Protein AF-D5C0A7-F1 (afdb_monomer_lite)

Radius of gyration: 19.97 Å; chains: 1; bounding box: 54×34×60 Å

Secondary structure (DSSP, 8-state):
---SS--SPP-TTS--SHHHHHHHHHHS-TTTTS-HHHHHHHHHHHHHHHHHHHHHHHHHHHHHHHHHHTT--HHHHHHH----HHHHHHHHHHHHHHHHHHHHHHHHHHHT--SS----HHHHHHHHHHHHHHHHHHHHHHTHHHHHHTT-S-TTS-SS-EE-TTSSEEEETTEEEEHHHHHHHHHHHHHHHHHHHH--HHHHHTT--

Structure (mmCIF, N/CA/C/O backbone):
data_AF-D5C0A7-F1
#
_entry.id   AF-D5C0A7-F1
#
loop_
_atom_site.group_PDB
_atom_site.id
_atom_site.type_symbol
_atom_site.label_atom_id
_atom_site.label_alt_id
_atom_site.label_comp_id
_atom_site.label_asym_id
_atom_site.label_entity_id
_atom_site.label_seq_id
_atom_site.pdbx_PDB_ins_code
_atom_site.Cartn_x
_atom_site.Cartn_y
_atom_site.Cartn_z
_atom_site.occupancy
_atom_site.B_iso_or_equiv
_atom_site.auth_seq_id
_atom_site.auth_comp_id
_atom_site.auth_asym_id
_atom_site.auth_atom_id
_atom_site.pdbx_PDB_model_num
ATOM 1 N N . MET A 1 1 ? -14.104 -0.173 15.220 1.00 82.69 1 MET A N 1
ATOM 2 C CA . MET A 1 1 ? -13.436 -0.905 16.325 1.00 82.69 1 MET A CA 1
ATOM 3 C C . MET A 1 1 ? -12.204 -0.126 16.792 1.00 82.69 1 MET A C 1
ATOM 5 O O . MET A 1 1 ? -11.518 0.425 15.941 1.00 82.69 1 MET A O 1
ATOM 9 N N . ILE A 1 2 ? -11.933 -0.048 18.104 1.00 90.81 2 ILE A N 1
ATOM 10 C CA . ILE A 1 2 ? -10.691 0.547 18.645 1.00 90.81 2 ILE A CA 1
ATOM 11 C C . ILE A 1 2 ? -9.607 -0.545 18.677 1.00 90.81 2 ILE A C 1
ATOM 13 O O . ILE A 1 2 ? -9.887 -1.612 19.227 1.00 90.81 2 ILE A O 1
ATOM 17 N N . PRO A 1 3 ? -8.397 -0.312 18.136 1.00 96.31 3 PRO A N 1
ATOM 18 C CA . PRO A 1 3 ? -7.334 -1.309 18.147 1.00 96.31 3 PRO A CA 1
ATOM 19 C C . PRO A 1 3 ? -6.882 -1.640 19.575 1.00 96.31 3 PRO A C 1
ATOM 21 O O . PRO A 1 3 ? -6.876 -0.793 20.474 1.00 96.31 3 PRO A O 1
ATOM 24 N N . THR A 1 4 ? -6.474 -2.886 19.783 1.00 97.38 4 THR A N 1
ATOM 25 C CA . THR A 1 4 ? -5.810 -3.368 21.003 1.00 97.38 4 THR A CA 1
ATOM 26 C C . THR A 1 4 ? -4.346 -3.711 20.766 1.00 97.38 4 THR A C 1
ATOM 28 O O . THR A 1 4 ? -3.578 -3.753 21.720 1.00 97.38 4 THR A O 1
ATOM 31 N N . GLU A 1 5 ? -3.958 -3.927 19.513 1.00 97.19 5 GLU A N 1
ATOM 32 C CA . GLU A 1 5 ? -2.584 -4.167 19.081 1.00 97.19 5 GLU A CA 1
ATOM 33 C C . GLU A 1 5 ? -2.375 -3.639 17.653 1.00 97.19 5 GLU A C 1
ATOM 35 O O . GLU A 1 5 ? -3.332 -3.311 16.951 1.00 97.19 5 GLU A O 1
ATOM 40 N N . CYS A 1 6 ? -1.118 -3.535 17.218 1.00 98.06 6 CYS A N 1
ATOM 41 C CA . CYS A 1 6 ? -0.775 -3.162 15.849 1.00 98.06 6 CYS A CA 1
ATOM 42 C C . CYS A 1 6 ? -0.187 -4.375 15.124 1.00 98.06 6 CYS A C 1
ATOM 44 O O . CYS A 1 6 ? 0.955 -4.752 15.380 1.00 98.06 6 CYS A O 1
ATOM 46 N N . LYS A 1 7 ? -0.964 -4.974 14.213 1.00 98.38 7 LYS A N 1
ATOM 47 C CA . LYS A 1 7 ? -0.517 -6.099 13.365 1.00 98.38 7 LYS A CA 1
ATOM 48 C C . LYS A 1 7 ? -0.000 -5.674 11.994 1.00 98.38 7 LYS A C 1
ATOM 50 O O . LYS A 1 7 ? 0.342 -6.525 11.176 1.00 98.38 7 LYS A O 1
ATOM 55 N N . MET A 1 8 ? 0.031 -4.372 11.724 1.00 98.50 8 MET A N 1
ATOM 56 C CA . MET A 1 8 ? 0.693 -3.854 10.534 1.00 98.50 8 MET A CA 1
ATOM 57 C C . MET A 1 8 ? 2.196 -4.056 10.687 1.00 98.50 8 MET A C 1
ATOM 59 O O . MET A 1 8 ? 2.808 -3.583 11.651 1.00 98.50 8 MET A O 1
ATOM 63 N N . GLU A 1 9 ? 2.783 -4.764 9.728 1.00 98.00 9 GLU A N 1
ATOM 64 C CA . GLU A 1 9 ? 4.228 -4.940 9.669 1.00 98.00 9 GLU A CA 1
ATOM 65 C C . GLU A 1 9 ? 4.919 -3.589 9.482 1.00 98.00 9 GLU A C 1
ATOM 67 O O . GLU A 1 9 ? 4.359 -2.711 8.838 1.00 98.00 9 GLU A O 1
ATOM 72 N N . ASP A 1 10 ? 6.111 -3.435 10.049 1.00 98.38 10 ASP A N 1
ATOM 73 C CA . ASP A 1 10 ? 6.933 -2.238 9.900 1.00 98.38 10 ASP A CA 1
ATOM 74 C C . ASP A 1 10 ? 7.722 -2.284 8.582 1.00 98.38 10 ASP A C 1
ATOM 76 O O . ASP A 1 10 ? 8.549 -3.176 8.376 1.00 98.38 10 ASP A O 1
ATOM 80 N N . LEU A 1 11 ? 7.452 -1.343 7.680 1.00 98.31 11 LEU A N 1
ATOM 81 C CA . LEU A 1 11 ? 8.140 -1.167 6.400 1.00 98.31 11 LEU A CA 1
ATOM 82 C C . LEU A 1 11 ? 9.094 0.031 6.404 1.00 98.31 11 LEU A C 1
ATOM 84 O O . LEU A 1 11 ? 9.654 0.348 5.357 1.00 98.31 11 LEU A O 1
ATOM 88 N N . SER A 1 12 ? 9.308 0.696 7.543 1.00 97.38 12 SER A N 1
ATOM 89 C CA . SER A 1 12 ? 10.127 1.918 7.619 1.00 97.38 12 SER A CA 1
ATOM 90 C C . SER A 1 12 ? 11.592 1.719 7.205 1.00 97.38 12 SER A C 1
ATOM 92 O O . SER A 1 12 ? 12.265 2.677 6.834 1.00 97.38 12 SER A O 1
ATOM 94 N N . ALA A 1 13 ? 12.081 0.476 7.211 1.00 97.50 13 ALA A N 1
ATOM 95 C CA . ALA A 1 13 ? 13.408 0.116 6.714 1.00 97.50 13 ALA A CA 1
ATOM 96 C C . ALA A 1 13 ? 13.524 0.129 5.173 1.00 97.50 13 ALA A C 1
ATOM 98 O O . ALA A 1 13 ? 14.629 0.017 4.642 1.00 97.50 13 ALA A O 1
ATOM 99 N N . LEU A 1 14 ? 12.409 0.225 4.439 1.00 97.12 14 LEU A N 1
ATOM 100 C CA . LEU A 1 14 ? 12.414 0.307 2.980 1.00 97.12 14 LEU A CA 1
ATOM 101 C C . LEU A 1 14 ? 12.665 1.751 2.542 1.00 97.12 14 LEU A C 1
ATOM 103 O O . LEU A 1 14 ? 11.777 2.598 2.577 1.00 97.12 14 LEU A O 1
ATOM 107 N N . GLU A 1 15 ? 13.886 2.027 2.098 1.00 95.12 15 GLU A N 1
ATOM 108 C CA . GLU A 1 15 ? 14.275 3.360 1.636 1.00 95.12 15 GLU A CA 1
ATOM 109 C C . GLU A 1 15 ? 13.526 3.767 0.358 1.00 95.12 15 GLU A C 1
ATOM 111 O O . GLU A 1 15 ? 13.386 2.971 -0.578 1.00 95.12 15 GLU A O 1
ATOM 116 N N . GLY A 1 16 ? 13.089 5.025 0.284 1.00 95.12 16 GLY A N 1
ATOM 117 C CA . GLY A 1 16 ? 12.475 5.587 -0.919 1.00 95.12 16 GLY A CA 1
ATOM 118 C C . GLY A 1 16 ? 13.449 5.650 -2.101 1.00 95.12 16 GLY A C 1
ATOM 119 O O . GLY A 1 16 ? 14.634 5.940 -1.945 1.00 95.12 16 GLY A O 1
ATOM 120 N N . GLN A 1 17 ? 12.947 5.391 -3.303 1.00 96.69 17 GLN A N 1
ATOM 121 C CA . GLN A 1 17 ? 13.739 5.243 -4.526 1.00 96.69 17 GLN A CA 1
ATOM 122 C C . GLN A 1 17 ? 13.750 6.499 -5.416 1.00 96.69 17 GLN A C 1
ATOM 124 O O . GLN A 1 17 ? 14.510 6.568 -6.387 1.00 96.69 17 GLN A O 1
ATOM 129 N N . VAL A 1 18 ? 12.957 7.530 -5.099 1.00 95.25 18 VAL A N 1
ATOM 130 C CA . VAL A 1 18 ? 12.919 8.796 -5.860 1.00 95.25 18 VAL A CA 1
ATOM 131 C C . VAL A 1 18 ? 14.284 9.492 -5.903 1.00 95.25 18 VAL A C 1
ATOM 133 O O . VAL A 1 18 ? 14.647 10.049 -6.943 1.00 95.25 18 VAL A O 1
ATOM 136 N N . MET A 1 19 ? 15.067 9.447 -4.821 1.00 94.38 19 MET A N 1
ATOM 137 C CA . MET A 1 19 ? 16.403 10.058 -4.801 1.00 94.38 19 MET A CA 1
ATOM 138 C C . MET A 1 19 ? 17.383 9.306 -5.705 1.00 94.38 19 MET A C 1
ATOM 140 O O . MET A 1 19 ? 18.077 9.939 -6.501 1.00 94.38 19 MET A O 1
ATOM 144 N N . THR A 1 20 ? 17.370 7.972 -5.665 1.00 94.19 20 THR A N 1
ATOM 145 C CA . THR A 1 20 ? 18.154 7.111 -6.565 1.00 94.19 20 THR A CA 1
ATOM 146 C C . THR A 1 20 ? 17.805 7.374 -8.027 1.00 94.19 20 THR A C 1
ATOM 148 O O . THR A 1 20 ? 18.689 7.608 -8.852 1.00 94.19 20 THR A O 1
ATOM 151 N N . LEU A 1 21 ? 16.508 7.429 -8.345 1.00 93.56 21 LEU A N 1
ATOM 152 C CA . LEU A 1 21 ? 16.029 7.764 -9.683 1.00 93.56 21 LEU A CA 1
ATOM 153 C C . LEU A 1 21 ? 16.511 9.155 -10.116 1.00 93.56 21 LEU A C 1
ATOM 155 O O . LEU A 1 21 ? 16.982 9.322 -11.237 1.00 93.56 21 LEU A O 1
ATOM 159 N N . THR A 1 22 ? 16.410 10.154 -9.239 1.00 92.69 22 THR A N 1
ATOM 160 C CA . THR A 1 22 ? 16.849 11.526 -9.537 1.00 92.69 22 THR A CA 1
ATOM 161 C C . THR A 1 22 ? 18.347 11.574 -9.820 1.00 92.69 22 THR A C 1
ATOM 163 O O . THR A 1 22 ? 18.761 12.182 -10.807 1.00 92.69 22 THR A O 1
ATOM 166 N N . ALA A 1 23 ? 19.157 10.884 -9.015 1.00 91.38 23 ALA A N 1
ATOM 167 C CA . ALA A 1 23 ? 20.593 10.781 -9.241 1.00 91.38 23 ALA A CA 1
ATOM 168 C C . ALA A 1 23 ? 20.911 10.128 -10.598 1.00 91.38 23 ALA A C 1
ATOM 170 O O . ALA A 1 23 ? 21.738 10.651 -11.342 1.00 91.38 23 ALA A O 1
ATOM 171 N N . ASN A 1 24 ? 20.212 9.050 -10.970 1.00 89.81 24 ASN A N 1
ATOM 172 C CA . ASN A 1 24 ? 20.384 8.396 -12.271 1.00 89.81 24 ASN A CA 1
ATOM 173 C C . ASN A 1 24 ? 19.976 9.314 -13.442 1.00 89.81 24 ASN A C 1
ATOM 175 O O . ASN A 1 24 ? 20.671 9.372 -14.453 1.00 89.81 24 ASN A O 1
ATOM 179 N N . LEU A 1 25 ? 18.901 10.094 -13.298 1.00 89.69 25 LEU A N 1
ATOM 180 C CA . LEU A 1 25 ? 18.455 11.036 -14.331 1.00 89.69 25 LEU A CA 1
ATOM 181 C C . LEU A 1 25 ? 19.411 12.220 -14.540 1.00 89.69 25 LEU A C 1
ATOM 183 O O . LEU A 1 25 ? 19.505 12.718 -15.660 1.00 89.69 25 LEU A O 1
ATOM 187 N N . VAL A 1 26 ? 20.073 12.692 -13.479 1.00 89.69 26 VAL A N 1
ATOM 188 C CA . VAL A 1 26 ? 20.963 13.868 -13.528 1.00 89.69 26 VAL A CA 1
ATOM 189 C C . VAL A 1 26 ? 22.403 13.480 -13.861 1.00 89.69 26 VAL A C 1
ATOM 191 O O . VAL A 1 26 ? 23.043 14.145 -14.672 1.00 89.69 26 VAL A O 1
ATOM 194 N N . PHE A 1 27 ? 22.914 12.420 -13.234 1.00 87.56 27 PHE A N 1
ATOM 195 C CA . PHE A 1 27 ? 24.327 12.034 -13.298 1.00 87.56 27 PHE A CA 1
ATOM 196 C C . PHE A 1 27 ? 24.573 10.730 -14.065 1.00 87.56 27 PHE A C 1
ATOM 198 O O . PHE A 1 27 ? 25.712 10.437 -14.419 1.00 87.56 27 PHE A O 1
ATOM 205 N N . GLY A 1 28 ? 23.529 9.937 -14.305 1.00 82.75 28 GLY A N 1
ATOM 206 C CA . GLY A 1 28 ? 23.613 8.652 -14.987 1.00 82.75 28 GLY A CA 1
ATOM 207 C C . GLY A 1 28 ? 23.194 8.704 -16.462 1.00 82.75 28 GLY A C 1
ATOM 208 O O . GLY A 1 28 ? 22.980 9.771 -17.047 1.00 82.75 28 GLY A O 1
ATOM 209 N N . PRO A 1 29 ? 23.055 7.529 -17.099 1.00 77.81 29 PRO A N 1
ATOM 210 C CA . PRO A 1 29 ? 22.524 7.417 -18.456 1.00 77.81 29 PRO A CA 1
ATOM 211 C C . PRO A 1 29 ? 21.027 7.765 -18.537 1.00 77.81 29 PRO A C 1
ATOM 213 O O . PRO A 1 29 ? 20.526 8.009 -19.636 1.00 77.81 29 PRO A O 1
ATOM 216 N N . GLY A 1 30 ? 20.321 7.844 -17.402 1.00 80.94 30 GLY A N 1
ATOM 217 C CA . GLY A 1 30 ? 18.959 8.355 -17.300 1.00 80.94 30 GLY A CA 1
ATOM 218 C C . GLY A 1 30 ? 17.941 7.499 -18.049 1.00 80.94 30 GLY A C 1
ATOM 219 O O . GLY A 1 30 ? 17.768 6.318 -17.761 1.00 80.94 30 GLY A O 1
ATOM 220 N N . ASP A 1 31 ? 17.243 8.119 -19.000 1.00 86.00 31 ASP A N 1
ATOM 221 C CA . ASP A 1 31 ? 16.235 7.473 -19.855 1.00 86.00 31 ASP A CA 1
ATOM 222 C C . ASP A 1 31 ? 16.722 7.317 -21.308 1.00 86.00 31 ASP A C 1
ATOM 224 O O . ASP A 1 31 ? 15.925 7.287 -22.250 1.00 86.00 31 ASP A O 1
ATOM 228 N N . LYS A 1 32 ? 18.043 7.260 -21.525 1.00 80.62 32 LYS A N 1
ATOM 229 C CA . LYS A 1 32 ? 18.591 6.947 -22.851 1.00 80.62 32 LYS A CA 1
ATOM 230 C C . LYS A 1 32 ? 18.072 5.573 -23.297 1.00 80.62 32 LYS A C 1
ATOM 232 O O . LYS A 1 32 ? 18.031 4.636 -22.507 1.00 80.62 32 LYS A O 1
ATOM 237 N N . ASN A 1 33 ? 17.701 5.466 -24.571 1.00 84.00 33 ASN A N 1
ATOM 238 C CA . ASN A 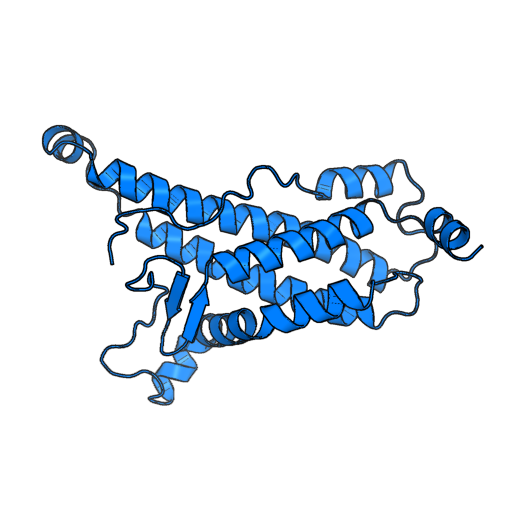1 33 ? 17.251 4.235 -25.236 1.00 84.00 33 ASN A CA 1
ATOM 239 C C . ASN A 1 33 ? 15.864 3.694 -24.838 1.00 84.00 33 ASN A C 1
ATOM 241 O O . ASN A 1 33 ? 15.521 2.588 -25.245 1.00 84.00 33 ASN A O 1
ATOM 245 N N . ILE A 1 34 ? 15.031 4.469 -24.134 1.00 88.88 34 ILE A N 1
ATOM 246 C CA . ILE A 1 34 ? 13.605 4.145 -23.953 1.00 88.88 34 ILE A CA 1
ATOM 247 C C . ILE A 1 34 ? 12.710 5.239 -24.522 1.00 88.88 34 ILE A C 1
ATOM 249 O O . ILE A 1 34 ? 13.100 6.406 -24.620 1.00 88.88 34 ILE A O 1
ATOM 253 N N . SER A 1 35 ? 11.477 4.887 -24.894 1.00 90.94 35 SER A N 1
ATOM 254 C CA . SER A 1 35 ? 10.530 5.893 -25.366 1.00 90.94 35 SER A CA 1
ATOM 255 C C . SER A 1 35 ? 10.174 6.880 -24.249 1.00 90.94 35 SER A C 1
ATOM 257 O O . SER A 1 35 ? 10.105 6.535 -23.066 1.00 90.94 35 SER A O 1
ATOM 259 N N . ARG A 1 36 ? 9.848 8.125 -24.625 1.00 91.75 36 ARG A N 1
ATOM 260 C CA . ARG A 1 36 ? 9.399 9.164 -23.679 1.00 91.75 36 ARG A CA 1
ATOM 261 C C . ARG A 1 36 ? 8.240 8.687 -22.797 1.00 91.75 36 ARG A C 1
ATOM 263 O O . ARG A 1 36 ? 8.171 9.040 -21.624 1.00 91.75 36 ARG A O 1
ATOM 270 N N . ARG A 1 37 ? 7.313 7.903 -23.357 1.00 92.50 37 ARG A N 1
ATOM 271 C CA . ARG A 1 37 ? 6.165 7.366 -22.615 1.00 92.50 37 ARG A CA 1
ATOM 272 C C . ARG A 1 37 ? 6.619 6.368 -21.549 1.00 92.50 37 ARG A C 1
ATOM 274 O O . ARG A 1 37 ? 6.192 6.491 -20.404 1.00 92.50 37 ARG A O 1
ATOM 281 N N . THR A 1 38 ? 7.496 5.429 -21.904 1.00 92.06 38 THR A N 1
ATOM 282 C CA . THR A 1 38 ? 8.073 4.461 -20.959 1.00 92.06 38 THR A CA 1
ATOM 283 C C . THR A 1 38 ? 8.846 5.165 -19.850 1.00 92.06 38 THR A C 1
ATOM 285 O O . THR A 1 38 ? 8.609 4.879 -18.679 1.00 92.06 38 THR A O 1
ATOM 288 N N . ALA A 1 39 ? 9.675 6.152 -20.198 1.00 92.25 39 ALA A N 1
ATOM 289 C CA . ALA A 1 39 ? 10.404 6.985 -19.243 1.00 92.25 39 ALA A CA 1
ATOM 290 C C . ALA A 1 39 ? 9.477 7.657 -18.216 1.00 92.25 39 ALA A C 1
ATOM 292 O O . ALA A 1 39 ? 9.679 7.547 -17.008 1.00 92.25 39 ALA A O 1
ATOM 293 N N . LEU A 1 40 ? 8.411 8.320 -18.677 1.00 93.88 40 LEU A N 1
ATOM 294 C CA . LEU A 1 40 ? 7.454 8.979 -17.785 1.00 93.88 40 LEU A CA 1
ATOM 295 C C . LEU A 1 40 ? 6.718 7.979 -16.882 1.00 93.88 40 LEU A C 1
ATOM 297 O O . LEU A 1 40 ? 6.578 8.231 -15.685 1.00 93.88 40 LEU A O 1
ATOM 301 N N . ASN A 1 41 ? 6.299 6.835 -17.428 1.00 94.69 41 ASN A N 1
ATOM 302 C CA . ASN A 1 41 ? 5.633 5.787 -16.654 1.00 94.69 41 ASN A CA 1
ATOM 303 C C . ASN A 1 41 ? 6.564 5.164 -15.604 1.00 94.69 41 ASN A C 1
ATOM 305 O O . ASN A 1 41 ? 6.120 4.936 -14.482 1.00 94.69 41 ASN A O 1
ATOM 309 N N . ARG A 1 42 ? 7.846 4.947 -15.928 1.00 93.50 42 ARG A N 1
ATOM 310 C CA . ARG A 1 42 ? 8.886 4.484 -14.990 1.00 93.50 42 ARG A CA 1
ATOM 311 C C . ARG A 1 42 ? 9.030 5.454 -13.820 1.00 93.50 42 ARG A C 1
ATOM 313 O O . ARG A 1 42 ? 8.918 5.051 -12.666 1.00 93.50 42 ARG A O 1
ATOM 320 N N . ARG A 1 43 ? 9.225 6.746 -14.107 1.00 95.38 43 ARG A N 1
ATOM 321 C CA . ARG A 1 43 ? 9.371 7.781 -13.068 1.00 95.38 43 ARG A CA 1
ATOM 322 C C . ARG A 1 43 ? 8.135 7.859 -12.171 1.00 95.38 43 ARG A C 1
ATOM 324 O O . ARG A 1 43 ? 8.253 7.953 -10.951 1.00 95.38 43 ARG A O 1
ATOM 331 N N . LEU A 1 44 ? 6.945 7.794 -12.774 1.00 97.31 44 LEU A N 1
ATOM 332 C CA . LEU A 1 44 ? 5.685 7.805 -12.037 1.00 97.31 44 LEU A CA 1
ATOM 333 C C . LEU A 1 44 ? 5.511 6.547 -11.177 1.00 97.31 44 LEU A C 1
ATOM 335 O O . LEU A 1 44 ? 5.051 6.665 -10.045 1.00 97.31 44 LEU A O 1
ATOM 339 N N . PHE A 1 45 ? 5.891 5.373 -11.686 1.00 97.06 45 PHE A N 1
ATOM 340 C CA . PHE A 1 45 ? 5.861 4.120 -10.934 1.00 97.06 45 PHE A CA 1
ATOM 341 C C . PHE A 1 45 ? 6.721 4.220 -9.671 1.00 97.06 45 PHE A C 1
ATOM 343 O O . PHE A 1 45 ? 6.201 4.010 -8.580 1.00 97.06 45 PHE A O 1
ATOM 350 N N . VAL A 1 46 ? 7.990 4.626 -9.806 1.00 97.12 46 VAL A N 1
ATOM 351 C CA . VAL A 1 46 ? 8.919 4.783 -8.670 1.00 97.12 46 VAL A CA 1
ATOM 352 C C . VAL A 1 46 ? 8.345 5.738 -7.622 1.00 97.12 46 VAL A C 1
ATOM 354 O O . VAL A 1 46 ? 8.234 5.379 -6.454 1.00 9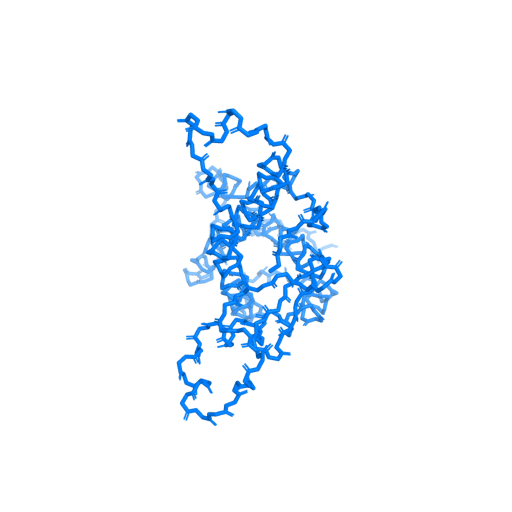7.12 46 VAL A O 1
ATOM 357 N N . ARG A 1 47 ? 7.885 6.922 -8.047 1.00 98.25 47 ARG A N 1
ATOM 358 C CA . ARG A 1 47 ? 7.269 7.902 -7.141 1.00 98.25 47 ARG A CA 1
ATOM 359 C C . ARG A 1 47 ? 6.043 7.347 -6.412 1.00 98.25 47 ARG A C 1
ATOM 361 O O . ARG A 1 47 ? 5.836 7.662 -5.245 1.00 98.25 47 ARG A O 1
ATOM 368 N N . LEU A 1 48 ? 5.180 6.602 -7.104 1.00 98.56 48 LEU A N 1
ATOM 369 C CA . LEU A 1 48 ? 3.967 6.070 -6.486 1.00 98.56 48 LEU A CA 1
ATOM 370 C C . LEU A 1 48 ? 4.268 4.940 -5.508 1.00 98.56 48 LEU A C 1
ATOM 372 O O . LEU A 1 48 ? 3.562 4.850 -4.512 1.00 98.56 48 LEU A O 1
ATOM 376 N N . VAL A 1 49 ? 5.297 4.125 -5.749 1.00 98.44 49 VAL A N 1
ATOM 377 C CA . VAL A 1 49 ? 5.744 3.115 -4.779 1.00 98.44 49 VAL A CA 1
ATOM 378 C C . VAL A 1 49 ? 6.201 3.777 -3.482 1.00 98.44 49 VAL A C 1
ATOM 380 O O . VAL A 1 49 ? 5.696 3.408 -2.425 1.00 98.44 49 VAL A O 1
ATOM 383 N N . ASP A 1 50 ? 7.043 4.809 -3.564 1.00 98.50 50 ASP A N 1
ATOM 384 C CA . ASP A 1 50 ? 7.462 5.581 -2.386 1.00 98.50 50 ASP A CA 1
ATOM 385 C C . ASP A 1 50 ? 6.257 6.188 -1.654 1.00 98.50 50 ASP A C 1
ATOM 387 O O . ASP A 1 50 ? 6.144 6.069 -0.436 1.00 98.50 50 ASP A O 1
ATOM 391 N N . LYS A 1 51 ? 5.303 6.773 -2.398 1.00 98.62 51 LYS A N 1
ATOM 392 C CA . LYS A 1 51 ? 4.053 7.274 -1.808 1.00 98.62 51 LYS A CA 1
ATOM 393 C C . LYS A 1 51 ? 3.277 6.156 -1.103 1.00 98.62 51 LYS A C 1
ATOM 395 O O . LYS A 1 51 ? 2.798 6.355 0.002 1.00 98.62 51 LYS A O 1
ATOM 400 N N . GLY A 1 52 ? 3.113 4.998 -1.739 1.00 98.62 52 GLY A N 1
ATOM 401 C CA . GLY A 1 52 ? 2.352 3.882 -1.175 1.00 98.62 52 GLY A CA 1
ATOM 402 C C . GLY A 1 52 ? 2.935 3.383 0.149 1.00 98.62 52 GLY A C 1
ATOM 403 O O . GLY A 1 52 ? 2.170 3.084 1.065 1.00 98.62 52 GLY A O 1
ATOM 404 N N . LEU A 1 53 ? 4.268 3.349 0.255 1.00 98.62 53 LEU A N 1
ATOM 405 C CA . LEU A 1 53 ? 4.984 3.030 1.493 1.00 98.62 53 LEU A CA 1
ATOM 406 C C . LEU A 1 53 ? 4.756 4.088 2.579 1.00 98.62 53 LEU A C 1
ATOM 408 O O . LEU A 1 53 ? 4.443 3.727 3.710 1.00 98.62 53 LEU A O 1
ATOM 412 N N . ASP A 1 54 ? 4.852 5.374 2.236 1.00 98.69 54 ASP A N 1
ATOM 413 C CA . ASP A 1 54 ? 4.623 6.470 3.186 1.00 98.69 54 ASP A CA 1
ATOM 414 C C . ASP A 1 54 ? 3.185 6.476 3.731 1.00 98.69 54 ASP A C 1
ATOM 416 O O . ASP A 1 54 ? 2.972 6.584 4.939 1.00 98.69 54 ASP A O 1
ATOM 420 N N . GLU A 1 55 ? 2.184 6.276 2.869 1.00 98.81 55 GLU A N 1
ATOM 421 C CA . GLU A 1 55 ? 0.776 6.183 3.284 1.00 98.81 55 GLU A CA 1
ATOM 422 C C . GLU A 1 55 ? 0.537 4.966 4.193 1.00 98.81 55 GLU A C 1
ATOM 424 O O . GLU A 1 55 ? -0.138 5.075 5.219 1.00 98.81 55 GLU A O 1
ATOM 429 N N . TYR A 1 56 ? 1.142 3.816 3.868 1.00 98.81 56 TYR A N 1
ATOM 430 C CA . TYR A 1 56 ? 1.065 2.609 4.694 1.00 98.81 56 TYR A CA 1
ATOM 431 C C . TYR A 1 56 ? 1.682 2.834 6.086 1.00 98.81 56 TYR A C 1
ATOM 433 O O . TYR A 1 56 ? 1.043 2.550 7.103 1.00 98.81 56 TYR A O 1
ATOM 441 N N . GLU A 1 57 ? 2.896 3.387 6.157 1.00 98.75 57 GLU A N 1
ATOM 442 C CA . GLU A 1 57 ? 3.570 3.663 7.432 1.00 98.75 57 GLU A CA 1
ATOM 443 C C . GLU A 1 57 ? 2.868 4.761 8.232 1.00 98.75 57 GLU A C 1
ATOM 445 O O . GLU A 1 57 ? 2.812 4.718 9.462 1.00 98.75 57 GLU A O 1
ATOM 450 N N . THR A 1 58 ? 2.271 5.741 7.561 1.00 98.75 58 THR A N 1
ATOM 451 C CA . THR A 1 58 ? 1.472 6.775 8.225 1.00 98.75 58 THR A CA 1
ATOM 452 C C . THR A 1 58 ? 0.200 6.195 8.833 1.00 98.75 58 THR A C 1
ATOM 454 O O . THR A 1 58 ? -0.093 6.464 10.001 1.00 98.75 58 THR A O 1
ATOM 457 N N . ALA A 1 59 ? -0.503 5.318 8.112 1.00 98.69 59 ALA A N 1
ATOM 458 C CA . ALA A 1 59 ? -1.626 4.574 8.669 1.00 98.69 59 ALA A CA 1
ATOM 459 C C . ALA A 1 59 ? -1.187 3.738 9.888 1.00 98.69 59 ALA A C 1
ATOM 461 O O . ALA A 1 59 ? -1.802 3.820 10.956 1.00 98.69 59 ALA A O 1
ATOM 462 N N . ARG A 1 60 ? -0.060 3.018 9.789 1.00 98.69 60 ARG A N 1
ATOM 463 C CA . ARG A 1 60 ? 0.515 2.260 10.912 1.00 98.69 60 ARG A CA 1
ATOM 464 C C . ARG A 1 60 ? 0.792 3.142 12.132 1.00 98.69 60 ARG A C 1
ATOM 466 O O . ARG A 1 60 ? 0.415 2.782 13.251 1.00 98.69 60 ARG A O 1
ATOM 473 N N . ARG A 1 61 ? 1.400 4.316 11.935 1.00 98.75 61 ARG A N 1
ATOM 474 C CA . ARG A 1 61 ? 1.647 5.297 13.008 1.00 98.75 61 ARG A CA 1
ATOM 475 C C . ARG A 1 61 ? 0.356 5.755 13.679 1.00 98.75 61 ARG A C 1
ATOM 477 O O . ARG A 1 61 ? 0.359 5.955 14.890 1.00 98.75 61 ARG A O 1
ATOM 484 N N . HIS A 1 62 ? -0.750 5.875 12.948 1.00 98.62 62 HIS A N 1
ATOM 485 C CA . HIS A 1 62 ? -2.044 6.218 13.538 1.00 98.62 62 HIS A CA 1
ATOM 486 C C . HIS A 1 62 ? -2.653 5.096 14.381 1.00 98.62 62 HIS A C 1
ATOM 488 O O . HIS A 1 62 ? -3.228 5.398 15.428 1.00 98.62 62 HIS A O 1
ATOM 494 N N . ILE A 1 63 ? -2.463 3.821 14.018 1.00 98.31 63 ILE A N 1
ATOM 495 C CA . ILE A 1 63 ? -2.817 2.705 14.914 1.00 98.31 63 ILE A CA 1
ATOM 496 C C . ILE A 1 63 ? -2.000 2.794 16.206 1.00 98.31 63 ILE A C 1
ATOM 498 O O . ILE A 1 63 ? -2.563 2.743 17.298 1.00 98.31 63 ILE A O 1
ATOM 502 N N . LEU A 1 64 ? -0.681 2.975 16.100 1.00 98.44 64 LEU A N 1
ATOM 503 C CA . LEU A 1 64 ? 0.201 3.090 17.267 1.00 98.44 64 LEU A CA 1
ATOM 504 C C . LEU A 1 64 ? -0.167 4.291 18.151 1.00 98.44 64 LEU A C 1
ATOM 506 O O . LEU A 1 64 ? -0.239 4.158 19.372 1.00 98.44 64 LEU A O 1
ATOM 510 N N . ALA A 1 65 ? -0.476 5.440 17.547 1.00 98.00 65 ALA A N 1
ATOM 511 C CA . ALA A 1 65 ? -0.940 6.624 18.263 1.00 98.00 65 ALA A CA 1
ATOM 512 C C . ALA A 1 65 ? -2.286 6.384 18.963 1.00 98.00 65 ALA A C 1
ATOM 514 O O . ALA A 1 65 ? -2.466 6.811 20.099 1.00 98.00 65 ALA A O 1
ATOM 515 N N . GLN A 1 66 ? -3.211 5.645 18.339 1.00 97.75 66 GLN A N 1
ATOM 516 C CA . GLN A 1 66 ? -4.479 5.268 18.969 1.00 97.75 66 GLN A CA 1
ATOM 517 C C . GLN A 1 66 ? -4.280 4.345 20.180 1.00 97.75 66 GLN A C 1
ATOM 519 O O . GLN A 1 66 ? -5.013 4.459 21.166 1.00 97.75 66 GLN A O 1
ATOM 524 N N . LEU A 1 67 ? -3.305 3.434 20.113 1.00 97.44 67 LEU A N 1
ATOM 525 C CA . LEU A 1 67 ? -2.943 2.559 21.230 1.00 97.44 67 LEU A CA 1
ATOM 526 C C . LEU A 1 67 ? -2.331 3.351 22.389 1.00 97.44 67 LEU A C 1
ATOM 528 O O . LEU A 1 67 ? -2.687 3.099 23.538 1.00 97.44 67 LEU A O 1
ATOM 532 N N . ALA A 1 68 ? -1.468 4.325 22.093 1.00 96.62 68 ALA A N 1
ATOM 533 C CA . ALA A 1 68 ? -0.915 5.234 23.095 1.00 96.62 68 ALA A CA 1
ATOM 534 C C . ALA A 1 68 ? -2.006 6.121 23.721 1.00 96.62 68 ALA A C 1
ATOM 536 O O . ALA A 1 68 ? -2.072 6.250 24.940 1.00 96.62 68 ALA A O 1
ATOM 537 N N . GLU A 1 69 ? -2.926 6.654 22.910 1.00 95.81 69 GLU A N 1
ATOM 538 C CA . GLU A 1 69 ? -4.068 7.452 23.377 1.00 95.81 69 GLU A CA 1
ATOM 539 C C . GLU A 1 69 ? -4.928 6.682 24.387 1.00 95.81 69 GLU A C 1
ATOM 541 O O . GLU A 1 69 ? -5.373 7.243 25.385 1.00 95.81 69 GLU A O 1
ATOM 546 N N . LYS A 1 70 ? -5.129 5.376 24.171 1.00 93.56 70 LYS A N 1
ATOM 547 C CA . LYS A 1 70 ? -5.893 4.509 25.082 1.00 93.56 70 LYS A CA 1
ATOM 548 C C . LYS A 1 70 ? -5.254 4.388 26.474 1.00 93.56 70 LYS A C 1
ATOM 550 O O . LYS A 1 70 ? -5.954 4.050 27.424 1.00 93.56 70 LYS A O 1
ATOM 555 N N . GLN A 1 71 ? -3.949 4.629 26.587 1.00 94.50 71 GLN A N 1
ATOM 556 C CA . GLN A 1 71 ? -3.201 4.542 27.843 1.00 94.50 71 GLN A CA 1
ATOM 557 C C . GLN A 1 71 ? -3.134 5.876 28.599 1.00 94.50 71 GLN A C 1
ATOM 559 O O . GLN A 1 71 ? -2.676 5.886 29.740 1.00 94.50 71 GLN A O 1
ATOM 564 N N . ARG A 1 72 ? -3.591 6.986 27.999 1.00 94.69 72 ARG A N 1
ATOM 565 C CA . ARG A 1 72 ? -3.601 8.299 28.656 1.00 94.69 72 ARG A CA 1
ATOM 566 C C . ARG A 1 72 ? -4.525 8.312 29.869 1.00 94.69 72 ARG A C 1
ATOM 568 O O . ARG A 1 72 ? -5.573 7.660 29.899 1.00 94.69 72 ARG A O 1
ATOM 575 N N . THR A 1 73 ? -4.138 9.090 30.866 1.00 95.25 73 THR A N 1
ATOM 576 C CA . THR A 1 73 ? -4.915 9.270 32.091 1.00 95.25 73 THR A CA 1
ATOM 577 C C . THR A 1 73 ? -6.132 10.175 31.854 1.00 95.25 73 THR A C 1
ATOM 579 O O . THR A 1 73 ? -6.135 10.993 30.927 1.00 95.25 73 THR A O 1
ATOM 582 N N . PRO A 1 74 ? -7.183 10.073 32.690 1.00 93.81 74 PRO A N 1
ATOM 583 C CA . PRO A 1 74 ? -8.324 10.985 32.622 1.00 93.81 74 PRO A CA 1
ATOM 584 C C . PRO A 1 74 ? -7.935 12.465 32.741 1.00 93.81 74 PRO A C 1
ATOM 586 O O . PRO A 1 74 ? -8.515 13.284 32.033 1.00 93.81 74 PRO A O 1
ATOM 589 N N . ASP A 1 75 ? -6.943 12.793 33.573 1.00 95.19 75 ASP A N 1
ATOM 590 C CA . ASP A 1 75 ? -6.485 14.171 33.790 1.00 95.19 75 ASP A CA 1
ATOM 591 C C . ASP A 1 75 ? -5.824 14.745 32.527 1.00 95.19 75 ASP A C 1
ATOM 593 O O . ASP A 1 75 ? -6.187 15.829 32.071 1.00 95.19 75 ASP A O 1
ATOM 597 N N . GLU A 1 76 ? -4.943 13.976 31.877 1.00 93.38 76 GLU A N 1
ATOM 598 C CA . GLU A 1 76 ? -4.340 14.367 30.594 1.00 93.38 76 GLU A CA 1
ATOM 599 C C . GLU A 1 76 ? -5.398 14.552 29.500 1.00 93.38 76 GLU A C 1
ATOM 601 O O . GLU A 1 76 ? -5.283 15.447 28.658 1.00 93.38 76 GLU A O 1
ATOM 606 N N . MET A 1 77 ? -6.421 13.688 29.474 1.00 93.50 77 MET A N 1
ATOM 607 C CA . MET A 1 77 ? -7.530 13.797 28.521 1.00 93.50 77 MET A CA 1
ATOM 608 C C . MET A 1 77 ? -8.421 15.011 28.802 1.00 93.50 77 MET A C 1
ATOM 610 O O . MET A 1 77 ? -8.962 15.580 27.855 1.00 93.50 77 MET A O 1
ATOM 614 N N . ALA A 1 78 ? -8.588 15.401 30.067 1.00 93.19 78 ALA A N 1
ATOM 615 C CA . ALA A 1 78 ? -9.365 16.576 30.450 1.00 93.19 78 ALA A CA 1
ATOM 616 C C . ALA A 1 78 ? -8.677 17.880 30.019 1.00 93.19 78 ALA A C 1
ATOM 618 O O . ALA A 1 78 ? -9.358 18.811 29.596 1.00 93.19 78 ALA A O 1
ATOM 619 N N . GLU A 1 79 ? -7.343 17.933 30.076 1.00 94.88 79 GLU A N 1
ATOM 620 C CA . GLU A 1 79 ? -6.567 19.119 29.695 1.00 94.88 79 GLU A CA 1
ATOM 621 C C . GLU A 1 79 ? -6.432 19.286 28.173 1.00 94.88 79 GLU A C 1
ATOM 623 O O . GLU A 1 79 ? -6.660 20.371 27.641 1.00 94.88 79 GLU A O 1
ATOM 628 N N . GLN A 1 80 ? -6.069 18.220 27.453 1.00 92.75 80 GLN A N 1
ATOM 629 C CA . GLN A 1 80 ? -5.699 18.310 26.027 1.00 92.75 80 GLN A CA 1
ATOM 630 C C . GLN A 1 80 ? -6.792 17.800 25.078 1.00 92.75 80 GLN A C 1
ATOM 632 O O . GLN A 1 80 ? -6.658 17.886 23.856 1.00 92.75 80 GLN A O 1
ATOM 637 N N . GLY A 1 81 ? -7.869 17.239 25.627 1.00 93.00 81 GLY A N 1
ATOM 638 C CA . GLY A 1 81 ? -8.905 16.563 24.862 1.00 93.00 81 GLY A CA 1
ATOM 639 C C . GLY A 1 81 ? -8.501 15.164 24.391 1.00 93.00 81 GLY A C 1
ATOM 640 O O . GLY A 1 81 ? -7.352 14.716 24.508 1.00 93.00 81 GLY A O 1
ATOM 641 N N . ARG A 1 82 ? -9.500 14.463 23.847 1.00 91.38 82 ARG A N 1
ATOM 642 C CA . ARG A 1 82 ? -9.343 13.143 23.229 1.00 91.38 82 ARG A CA 1
ATOM 643 C C . ARG A 1 82 ? -9.105 13.282 21.737 1.00 91.38 82 ARG A C 1
ATOM 645 O O . ARG A 1 82 ? -9.840 13.998 21.057 1.00 91.38 82 ARG A O 1
ATOM 652 N N . VAL A 1 83 ? -8.136 12.534 21.225 1.00 93.69 83 VAL A N 1
ATOM 653 C CA . VAL A 1 83 ? -7.834 12.488 19.791 1.00 93.69 83 VAL A CA 1
ATOM 654 C C . VAL A 1 83 ? -8.220 11.124 19.228 1.00 93.69 83 VAL A C 1
ATOM 656 O O . VAL A 1 83 ? -7.788 10.086 19.719 1.00 93.69 83 VAL A O 1
ATOM 659 N N . ILE A 1 84 ? -9.030 11.113 18.169 1.00 94.62 84 ILE A N 1
ATOM 660 C CA . ILE A 1 84 ? -9.445 9.881 17.487 1.00 94.62 84 ILE A CA 1
ATOM 661 C C . ILE A 1 84 ? -8.549 9.682 16.264 1.00 94.62 84 ILE A C 1
ATOM 663 O O . ILE A 1 84 ? -8.828 10.179 15.173 1.00 94.62 84 ILE A O 1
ATOM 667 N N . TYR A 1 85 ? -7.453 8.948 16.443 1.00 97.06 85 TYR A N 1
ATOM 668 C CA . TYR A 1 85 ? -6.495 8.677 15.368 1.00 97.06 85 TYR A CA 1
ATOM 669 C C . TYR A 1 85 ? -7.044 7.715 14.309 1.00 97.06 85 TYR A C 1
ATOM 671 O O . TYR A 1 85 ? -6.537 7.695 13.190 1.00 97.06 85 TYR A O 1
ATOM 679 N N . MET A 1 86 ? -8.108 6.967 14.621 1.00 97.12 86 MET A N 1
ATOM 680 C CA . MET A 1 86 ? -8.718 6.025 13.678 1.00 97.12 86 MET A CA 1
ATOM 681 C C . MET A 1 86 ? -9.288 6.681 12.417 1.00 97.12 86 MET A C 1
ATOM 683 O O . MET A 1 86 ? -9.268 6.046 11.372 1.00 97.12 86 MET A O 1
ATOM 687 N N . LEU A 1 87 ? -9.741 7.937 12.478 1.00 96.00 87 LEU A N 1
ATOM 688 C CA . LEU A 1 87 ? -10.203 8.645 11.277 1.00 96.00 87 LEU A CA 1
ATOM 689 C C . LEU A 1 87 ? -9.036 8.907 10.317 1.00 96.00 87 LEU A C 1
ATOM 691 O O . LEU A 1 87 ? -9.115 8.591 9.139 1.00 96.00 87 LEU A O 1
ATOM 695 N N . LYS A 1 88 ? -7.896 9.358 10.853 1.00 97.81 88 LYS A N 1
ATOM 696 C CA . LYS A 1 88 ? -6.676 9.554 10.059 1.00 97.81 88 LYS A CA 1
ATOM 697 C C . LYS A 1 88 ? -6.120 8.233 9.528 1.00 97.81 88 LYS A C 1
ATOM 699 O O . LYS A 1 88 ? -5.599 8.183 8.421 1.00 97.81 88 LYS A O 1
ATOM 704 N N . PHE A 1 89 ? -6.224 7.154 10.308 1.00 98.38 89 PHE A N 1
ATOM 705 C CA . PHE A 1 89 ? -5.881 5.815 9.828 1.00 98.38 89 PHE A CA 1
ATOM 706 C C . PHE A 1 89 ? -6.688 5.443 8.578 1.00 98.38 89 PHE A C 1
ATOM 708 O O . PHE A 1 89 ? -6.087 4.974 7.615 1.00 98.38 89 PHE A O 1
ATOM 715 N N . VAL A 1 90 ? -8.009 5.666 8.589 1.00 98.06 90 VAL A N 1
ATOM 716 C CA . VAL A 1 90 ? -8.885 5.391 7.439 1.00 98.06 90 VAL A CA 1
ATOM 717 C C . VAL A 1 90 ? -8.417 6.173 6.217 1.00 98.06 90 VAL A C 1
ATOM 719 O O . VAL A 1 90 ? -8.099 5.550 5.207 1.00 98.06 90 VAL A O 1
ATOM 722 N N . ASP A 1 91 ? -8.239 7.490 6.346 1.00 98.25 91 ASP A N 1
ATOM 723 C CA . ASP A 1 91 ? -7.800 8.353 5.241 1.00 98.25 91 ASP A CA 1
ATOM 724 C C . ASP A 1 91 ? -6.484 7.863 4.606 1.00 98.25 91 ASP A C 1
ATOM 726 O O . ASP A 1 91 ? -6.349 7.756 3.383 1.00 98.25 91 ASP A O 1
ATOM 730 N N . HIS A 1 92 ? -5.486 7.542 5.432 1.00 98.62 92 HIS A N 1
ATOM 731 C CA . HIS A 1 92 ? -4.184 7.078 4.949 1.00 98.62 92 HIS A CA 1
ATOM 732 C C . HIS A 1 92 ? -4.243 5.658 4.369 1.00 98.62 92 HIS A C 1
ATOM 734 O O . HIS A 1 92 ? -3.571 5.365 3.378 1.00 98.62 92 HIS A O 1
ATOM 740 N N . MET A 1 93 ? -5.073 4.774 4.927 1.00 98.62 93 MET A N 1
ATOM 741 C CA . MET A 1 93 ? -5.245 3.420 4.401 1.00 98.62 93 MET A CA 1
ATOM 742 C C . MET A 1 93 ? -5.945 3.428 3.036 1.00 98.62 93 MET A C 1
ATOM 744 O O . MET A 1 93 ? -5.488 2.750 2.113 1.00 98.62 93 MET A O 1
ATOM 748 N N . GLU A 1 94 ? -6.987 4.244 2.860 1.00 98.50 94 GLU A N 1
ATOM 749 C CA . GLU A 1 94 ? -7.649 4.445 1.564 1.00 98.50 94 GLU A CA 1
ATOM 750 C C . GLU A 1 94 ? -6.671 5.006 0.526 1.00 98.50 94 GLU A C 1
ATOM 752 O O . GLU A 1 94 ? -6.558 4.482 -0.588 1.00 98.50 94 GLU A O 1
ATOM 757 N N . ASN A 1 95 ? -5.884 6.019 0.904 1.00 98.75 95 ASN A N 1
ATOM 758 C CA . ASN A 1 95 ? -4.841 6.573 0.042 1.00 98.75 95 ASN A CA 1
ATOM 759 C C . ASN A 1 95 ? -3.777 5.535 -0.335 1.00 98.75 95 ASN A C 1
ATOM 761 O O . ASN A 1 95 ? -3.331 5.514 -1.491 1.00 98.75 95 ASN A O 1
ATOM 765 N N . CYS A 1 96 ? -3.384 4.665 0.598 1.00 98.75 96 CYS A N 1
ATOM 766 C CA . CYS A 1 96 ? -2.464 3.563 0.341 1.00 98.75 96 CYS A CA 1
ATOM 767 C C . CYS A 1 96 ? -3.050 2.593 -0.696 1.00 98.75 96 CYS A C 1
ATOM 769 O O . CYS A 1 96 ? -2.441 2.385 -1.747 1.00 98.75 96 CYS A O 1
ATOM 771 N N . ILE A 1 97 ? -4.261 2.076 -0.467 1.00 98.56 97 ILE A N 1
ATOM 772 C CA . ILE 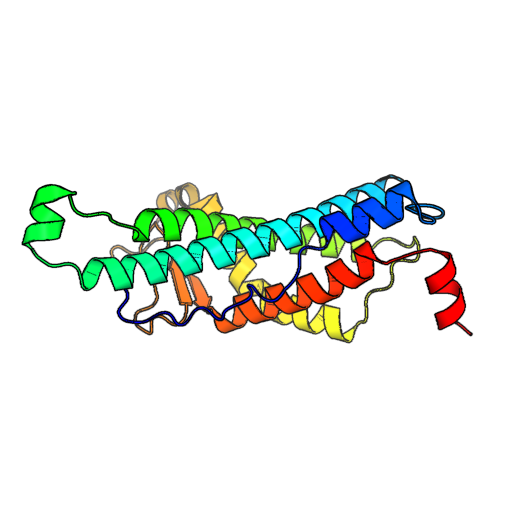A 1 97 ? -4.962 1.131 -1.356 1.00 98.56 97 ILE A CA 1
ATOM 773 C C . ILE A 1 97 ? -5.137 1.720 -2.765 1.00 98.56 97 ILE A C 1
ATOM 775 O O . ILE A 1 97 ? -4.757 1.100 -3.766 1.00 98.56 97 ILE A O 1
ATOM 779 N N . CYS A 1 98 ? -5.617 2.962 -2.857 1.00 98.38 98 CYS A N 1
ATOM 780 C CA . CYS A 1 98 ? -5.752 3.690 -4.118 1.00 98.38 98 CYS A CA 1
ATOM 781 C C . CYS A 1 98 ? -4.406 3.859 -4.835 1.00 98.38 98 CYS A C 1
ATOM 783 O O . CYS A 1 98 ? -4.303 3.685 -6.055 1.00 98.38 98 CYS A O 1
ATOM 785 N N . THR A 1 99 ? -3.348 4.177 -4.089 1.00 98.69 99 THR A N 1
ATOM 786 C CA . THR A 1 99 ? -1.997 4.314 -4.640 1.00 98.69 99 THR A CA 1
ATOM 787 C C . THR A 1 99 ? -1.477 2.975 -5.160 1.00 98.69 99 THR A C 1
ATOM 789 O O . THR A 1 99 ? -1.029 2.915 -6.307 1.00 98.69 99 THR A O 1
ATOM 792 N N . VAL A 1 100 ? -1.623 1.885 -4.402 1.00 98.56 100 VAL A N 1
ATOM 793 C CA . VAL A 1 100 ? -1.227 0.532 -4.825 1.00 98.56 100 VAL A CA 1
ATOM 794 C C . VAL A 1 100 ? -1.960 0.110 -6.090 1.00 98.56 100 VAL A C 1
ATOM 796 O O . VAL A 1 100 ? -1.327 -0.346 -7.046 1.00 98.56 100 VAL A O 1
ATOM 799 N N . ARG A 1 101 ? -3.267 0.361 -6.190 1.00 97.69 101 ARG A N 1
ATOM 800 C CA . ARG A 1 101 ? -4.011 0.080 -7.423 1.00 97.69 101 ARG A CA 1
ATOM 801 C C . ARG A 1 101 ? -3.439 0.813 -8.637 1.00 97.69 101 ARG A C 1
ATOM 803 O O . ARG A 1 101 ? -3.345 0.230 -9.724 1.00 97.69 101 ARG A O 1
ATOM 810 N N . ARG A 1 102 ? -3.060 2.084 -8.479 1.00 98.06 102 ARG A N 1
ATOM 811 C CA . ARG A 1 102 ? -2.437 2.878 -9.552 1.00 98.06 102 ARG A CA 1
ATOM 812 C C . ARG A 1 102 ? -1.071 2.320 -9.943 1.00 98.06 102 ARG A C 1
ATOM 814 O O . ARG A 1 102 ? -0.789 2.241 -11.139 1.00 98.06 102 ARG A O 1
ATOM 821 N N . ILE A 1 103 ? -0.267 1.886 -8.970 1.00 98.12 103 ILE A N 1
ATOM 822 C CA . ILE A 1 103 ? 1.011 1.203 -9.217 1.00 98.12 103 ILE A CA 1
ATOM 823 C C . ILE A 1 103 ? 0.778 -0.059 -10.056 1.00 98.12 103 ILE A C 1
ATOM 825 O O . ILE A 1 103 ? 1.435 -0.236 -11.079 1.00 98.12 103 ILE A O 1
ATOM 829 N N . LEU A 1 104 ? -0.199 -0.895 -9.688 1.00 96.75 104 LEU A N 1
ATOM 830 C CA . LEU A 1 104 ? -0.533 -2.127 -10.415 1.00 96.75 104 LEU A CA 1
ATOM 831 C C . LEU A 1 104 ? -0.967 -1.854 -11.866 1.00 96.75 104 LEU A C 1
ATOM 833 O O . LEU A 1 104 ? -0.534 -2.550 -12.786 1.00 96.75 104 LEU A O 1
ATOM 837 N N . ARG A 1 105 ? -1.775 -0.808 -12.105 1.00 95.12 105 ARG A N 1
ATOM 838 C CA . ARG A 1 105 ? -2.141 -0.379 -13.471 1.00 95.12 105 ARG A CA 1
ATOM 839 C C . ARG A 1 105 ? -0.910 0.042 -14.277 1.00 95.12 105 ARG A C 1
ATOM 841 O O . ARG A 1 105 ? -0.735 -0.412 -15.405 1.00 95.12 105 ARG A O 1
ATOM 848 N N . LEU A 1 106 ? -0.040 0.871 -13.697 1.00 94.69 106 LEU A N 1
ATOM 849 C CA . LEU A 1 106 ? 1.195 1.311 -14.354 1.00 94.69 106 LEU A CA 1
ATOM 850 C C . LEU A 1 106 ? 2.141 0.156 -14.644 1.00 94.69 106 LEU A C 1
ATOM 852 O O . LEU A 1 106 ? 2.727 0.114 -15.723 1.00 94.69 106 LEU A O 1
ATOM 856 N N . LEU A 1 107 ? 2.252 -0.799 -13.723 1.00 93.69 107 LEU A N 1
ATOM 857 C CA . LEU A 1 107 ? 3.052 -1.994 -13.927 1.00 93.69 107 LEU A CA 1
ATOM 858 C C . LEU A 1 107 ? 2.567 -2.769 -15.153 1.00 93.69 107 LEU A C 1
ATOM 860 O O . LEU A 1 107 ? 3.383 -3.172 -15.971 1.00 93.69 107 LEU A O 1
ATOM 864 N N . ASN A 1 108 ? 1.254 -2.929 -15.330 1.00 91.56 108 ASN A N 1
ATOM 865 C CA . ASN A 1 108 ? 0.701 -3.594 -16.512 1.00 91.56 108 ASN A CA 1
ATOM 866 C C . ASN A 1 108 ? 1.018 -2.849 -17.815 1.00 91.56 108 ASN A C 1
ATOM 868 O O . ASN A 1 108 ? 1.309 -3.494 -18.820 1.00 91.56 108 ASN A O 1
ATOM 872 N N . HIS A 1 109 ? 1.045 -1.514 -17.797 1.00 91.00 109 HIS A N 1
ATOM 873 C CA . HIS A 1 109 ? 1.502 -0.736 -18.951 1.00 91.00 109 HIS A CA 1
ATOM 874 C C . HIS A 1 109 ? 2.998 -0.922 -19.223 1.00 91.00 109 HIS A C 1
ATOM 876 O O . HIS A 1 109 ? 3.389 -1.108 -20.370 1.00 91.00 109 HIS A O 1
ATOM 882 N N . LEU A 1 110 ? 3.835 -0.908 -18.184 1.00 90.56 110 LEU A N 1
ATOM 883 C CA . LEU A 1 110 ? 5.282 -1.083 -18.321 1.00 90.56 110 LEU A CA 1
ATOM 884 C C . LEU A 1 110 ? 5.657 -2.502 -18.777 1.00 90.56 110 LEU A C 1
ATOM 886 O O . LEU A 1 110 ? 6.529 -2.647 -19.627 1.00 90.56 110 LEU A O 1
ATOM 890 N N . LYS A 1 111 ? 4.955 -3.533 -18.286 1.00 87.50 111 LYS A N 1
ATOM 891 C CA . LYS A 1 111 ? 5.113 -4.944 -18.694 1.00 87.50 111 LYS A CA 1
ATOM 892 C C . LYS A 1 111 ? 4.898 -5.159 -20.202 1.00 87.50 111 LYS A C 1
ATOM 894 O O . LYS A 1 111 ? 5.406 -6.139 -20.738 1.00 87.50 111 LYS A O 1
ATOM 899 N N . GLY A 1 112 ? 4.097 -4.310 -20.851 1.00 81.06 112 GLY A N 1
ATOM 900 C CA . GLY A 1 112 ? 3.751 -4.422 -22.271 1.00 81.06 112 GLY A CA 1
ATOM 901 C C . GLY A 1 112 ? 4.693 -3.682 -23.224 1.00 81.06 112 GLY A C 1
ATOM 902 O O . GLY A 1 112 ? 4.545 -3.826 -24.436 1.00 81.06 112 GLY A O 1
ATOM 903 N N . ASN A 1 113 ? 5.640 -2.892 -22.712 1.00 80.56 113 ASN A N 1
ATOM 904 C CA . ASN A 1 113 ? 6.542 -2.101 -23.548 1.00 80.56 113 ASN A CA 1
ATOM 905 C C . ASN A 1 113 ? 7.755 -2.933 -23.994 1.00 80.56 113 ASN A C 1
ATOM 907 O O . ASN A 1 113 ? 8.319 -3.689 -23.210 1.00 80.56 113 ASN A O 1
ATOM 911 N N . GLN A 1 114 ? 8.185 -2.755 -25.246 1.00 68.00 114 GLN A N 1
ATOM 912 C CA . GLN A 1 114 ? 9.348 -3.448 -25.826 1.00 68.00 114 GLN A CA 1
ATOM 913 C C . GLN A 1 114 ? 10.682 -2.722 -25.573 1.00 68.00 114 GLN A C 1
ATOM 915 O O . GLN A 1 114 ? 11.723 -3.148 -26.061 1.00 68.00 114 GLN A O 1
ATOM 920 N N . ASP A 1 115 ? 10.670 -1.647 -24.784 1.00 77.44 115 ASP A N 1
ATOM 921 C CA . ASP A 1 115 ? 11.803 -0.732 -24.600 1.00 77.44 115 ASP A CA 1
ATOM 922 C C . ASP A 1 115 ? 12.855 -1.261 -23.591 1.00 77.44 115 ASP A C 1
ATOM 924 O O . ASP A 1 115 ? 13.442 -0.489 -22.841 1.00 77.44 115 ASP A O 1
ATOM 928 N N . GLY A 1 116 ? 13.064 -2.580 -23.500 1.00 69.94 116 GLY A N 1
ATOM 929 C CA . GLY A 1 116 ? 14.148 -3.185 -22.705 1.00 69.94 116 GLY A CA 1
ATOM 930 C C . GLY A 1 116 ? 13.977 -3.198 -21.177 1.00 69.94 116 GLY A C 1
ATOM 931 O O . GLY A 1 116 ? 14.866 -3.673 -20.474 1.00 69.94 116 GLY A O 1
ATOM 932 N N . LEU A 1 117 ? 12.852 -2.720 -20.629 1.00 81.31 117 LEU A N 1
ATOM 933 C CA . LEU A 1 117 ? 12.537 -2.913 -19.208 1.00 81.31 117 LEU A CA 1
ATOM 934 C C . LEU A 1 117 ? 12.117 -4.364 -18.960 1.00 81.31 117 LEU A C 1
ATOM 936 O O . LEU A 1 117 ? 10.992 -4.767 -19.265 1.00 81.31 117 LEU A O 1
ATOM 940 N N . GLU A 1 118 ? 13.018 -5.147 -18.379 1.00 81.62 118 GLU A N 1
ATOM 941 C CA . GLU A 1 118 ? 12.742 -6.540 -18.064 1.00 81.62 118 GLU A CA 1
ATOM 942 C C . GLU A 1 118 ? 12.087 -6.715 -16.697 1.00 81.62 118 GLU A C 1
ATOM 944 O O . GLU A 1 118 ? 12.493 -6.157 -15.679 1.00 81.62 118 GLU A O 1
ATOM 949 N N . PHE A 1 119 ? 11.064 -7.565 -16.676 1.00 85.38 119 PHE A N 1
ATOM 950 C CA . PHE A 1 119 ? 10.340 -7.923 -15.467 1.00 85.38 119 PHE A CA 1
ATOM 951 C C . PHE A 1 119 ? 10.455 -9.427 -15.234 1.00 85.38 119 PHE A C 1
ATOM 953 O O . PHE A 1 119 ? 9.856 -10.201 -15.996 1.00 85.38 119 PHE A O 1
ATOM 960 N N . PRO A 1 120 ? 11.139 -9.886 -14.173 1.00 84.38 120 PRO A N 1
ATOM 961 C CA . PRO A 1 120 ? 11.220 -11.308 -13.871 1.00 84.38 120 PRO A CA 1
ATOM 962 C C . PRO A 1 120 ? 9.822 -11.934 -13.768 1.00 84.38 120 PRO A C 1
ATOM 964 O O . PRO A 1 120 ? 8.952 -11.455 -13.036 1.00 84.38 120 PRO A O 1
ATOM 967 N N . ARG A 1 121 ? 9.572 -13.011 -14.526 1.00 86.94 121 ARG A N 1
ATOM 968 C CA . ARG A 1 121 ? 8.245 -13.662 -14.606 1.00 86.94 121 ARG A CA 1
ATOM 969 C C . ARG A 1 121 ? 7.729 -14.109 -13.236 1.00 86.94 121 ARG A C 1
ATOM 971 O O . ARG A 1 121 ? 6.528 -14.048 -12.988 1.00 86.94 121 ARG A O 1
ATOM 978 N N . ILE A 1 122 ? 8.633 -14.553 -12.365 1.00 88.12 122 ILE A N 1
ATOM 979 C CA . ILE A 1 122 ? 8.313 -15.001 -11.005 1.00 88.12 122 ILE A CA 1
ATOM 980 C C . ILE A 1 122 ? 7.760 -13.836 -10.178 1.00 88.12 122 ILE A C 1
ATOM 982 O O . ILE A 1 122 ? 6.675 -13.961 -9.618 1.00 88.12 122 ILE A O 1
ATOM 986 N N . VAL A 1 123 ? 8.442 -12.687 -10.184 1.00 85.62 123 VAL A N 1
ATOM 987 C CA . VAL A 1 123 ? 8.014 -11.485 -9.449 1.00 85.62 123 VAL A CA 1
ATOM 988 C C . VAL A 1 123 ? 6.654 -10.997 -9.948 1.00 85.62 123 VAL A C 1
ATOM 990 O O . VAL A 1 123 ? 5.778 -10.678 -9.150 1.00 85.62 123 VAL A O 1
ATOM 993 N N . ARG A 1 124 ? 6.430 -11.022 -11.270 1.00 85.88 124 ARG A N 1
ATOM 994 C CA . ARG A 1 124 ? 5.129 -10.667 -11.862 1.00 85.88 124 ARG A CA 1
ATOM 995 C C . ARG A 1 124 ? 3.995 -11.534 -11.320 1.00 85.88 124 ARG A C 1
ATOM 997 O O . ARG A 1 124 ? 3.010 -10.995 -10.840 1.00 85.88 124 ARG A O 1
ATOM 1004 N N . ARG A 1 125 ? 4.165 -12.859 -11.341 1.00 90.06 125 ARG A N 1
ATOM 1005 C CA . ARG A 1 125 ? 3.159 -13.803 -10.827 1.00 90.06 125 ARG A CA 1
ATOM 1006 C C . ARG A 1 125 ? 2.868 -13.597 -9.344 1.00 90.06 125 ARG A C 1
ATOM 1008 O O . ARG A 1 125 ? 1.716 -13.687 -8.943 1.00 90.06 125 ARG A O 1
ATOM 1015 N N . GLN A 1 126 ? 3.900 -13.327 -8.547 1.00 90.94 126 GLN A N 1
ATOM 1016 C CA . GLN A 1 126 ? 3.737 -13.063 -7.118 1.00 90.94 126 GLN A CA 1
ATOM 1017 C C . GLN A 1 126 ? 2.913 -11.796 -6.872 1.00 90.94 126 GLN A C 1
ATOM 1019 O O . GLN A 1 126 ? 1.983 -11.830 -6.074 1.00 90.94 126 GLN A O 1
ATOM 1024 N N . ILE A 1 127 ? 3.204 -10.708 -7.590 1.00 93.25 127 ILE A N 1
ATOM 1025 C CA . ILE A 1 127 ? 2.421 -9.467 -7.508 1.00 93.25 127 ILE A CA 1
ATOM 1026 C C . ILE A 1 127 ? 0.977 -9.708 -7.935 1.00 93.25 127 ILE A C 1
ATOM 1028 O O . ILE A 1 127 ? 0.064 -9.317 -7.216 1.00 93.25 127 ILE A O 1
ATOM 1032 N N . ASP A 1 128 ? 0.775 -10.378 -9.070 1.00 92.31 128 ASP A N 1
ATOM 1033 C CA . ASP A 1 128 ? -0.563 -10.627 -9.605 1.00 92.31 128 ASP A CA 1
ATOM 1034 C C . ASP A 1 128 ? -1.395 -11.472 -8.609 1.00 92.31 128 ASP A C 1
ATOM 1036 O O . ASP A 1 128 ? -2.548 -11.151 -8.361 1.00 92.31 128 ASP A O 1
ATOM 1040 N N . SER A 1 129 ? -0.792 -12.451 -7.914 1.00 93.31 129 SER A N 1
ATOM 1041 C CA . SER A 1 129 ? -1.476 -13.256 -6.876 1.00 93.31 129 SER A CA 1
ATOM 1042 C C . SER A 1 129 ? -1.854 -12.507 -5.583 1.00 93.31 129 SER A C 1
ATOM 1044 O O . SER A 1 129 ? -2.580 -13.038 -4.738 1.00 93.31 129 SER A O 1
ATOM 1046 N N . LEU A 1 130 ? -1.323 -11.298 -5.394 1.00 93.31 130 LEU A N 1
ATOM 1047 C CA . LEU A 1 130 ? -1.584 -10.434 -4.238 1.00 93.31 130 LEU A CA 1
ATOM 1048 C C . LEU A 1 130 ? -2.467 -9.230 -4.600 1.00 93.31 130 LEU A C 1
ATOM 1050 O O . LEU A 1 130 ? -2.803 -8.441 -3.720 1.00 93.31 130 LEU A O 1
ATOM 1054 N N . ALA A 1 131 ? -2.783 -9.050 -5.884 1.00 94.50 131 ALA A N 1
ATOM 1055 C CA . ALA A 1 131 ? -3.397 -7.835 -6.398 1.00 94.50 131 ALA A CA 1
ATOM 1056 C C . ALA A 1 131 ? -4.920 -7.802 -6.234 1.00 94.50 131 ALA A C 1
ATOM 1058 O O . ALA A 1 131 ? -5.452 -6.714 -6.026 1.00 94.50 131 ALA A O 1
ATOM 1059 N N . ASP A 1 132 ? -5.590 -8.952 -6.340 1.00 95.69 132 ASP A N 1
ATOM 1060 C CA . ASP A 1 132 ? -7.053 -9.034 -6.468 1.00 95.69 132 ASP A CA 1
ATOM 1061 C C . ASP A 1 132 ? -7.772 -8.355 -5.292 1.00 95.69 132 ASP A C 1
ATOM 1063 O O . ASP A 1 132 ? -8.460 -7.361 -5.506 1.00 95.69 132 ASP A O 1
ATOM 1067 N N . ASP A 1 133 ? -7.459 -8.732 -4.048 1.00 94.38 133 ASP A N 1
ATOM 1068 C CA . ASP A 1 133 ? -8.063 -8.125 -2.847 1.00 94.38 133 ASP A CA 1
ATOM 1069 C C . ASP A 1 133 ? -7.887 -6.592 -2.783 1.00 94.38 133 ASP A C 1
ATOM 1071 O O . ASP A 1 133 ? -8.746 -5.860 -2.294 1.00 94.38 133 ASP A O 1
ATOM 1075 N N . VAL A 1 134 ? -6.757 -6.070 -3.281 1.00 96.81 134 VAL A N 1
ATOM 1076 C CA . VAL A 1 134 ? -6.506 -4.618 -3.327 1.00 96.81 134 VAL A CA 1
ATOM 1077 C C . VAL A 1 134 ? -7.341 -3.956 -4.420 1.00 96.81 134 VAL A C 1
ATOM 1079 O O . VAL A 1 134 ? -7.778 -2.815 -4.261 1.00 96.81 134 VAL A O 1
ATOM 1082 N N . VAL A 1 135 ? -7.534 -4.633 -5.554 1.00 96.88 135 VAL A N 1
ATOM 1083 C CA . VAL A 1 135 ? -8.375 -4.146 -6.650 1.00 96.88 135 VAL A CA 1
ATOM 1084 C C . VAL A 1 135 ? -9.821 -4.051 -6.190 1.00 96.88 135 VAL A C 1
ATOM 1086 O O . VAL A 1 135 ? -10.421 -2.993 -6.394 1.00 96.88 135 VAL A O 1
ATOM 1089 N N . ASP A 1 136 ? -10.332 -5.103 -5.562 1.00 96.44 136 ASP A N 1
ATOM 1090 C CA . ASP A 1 136 ? -11.725 -5.204 -5.130 1.00 96.44 136 ASP A CA 1
ATOM 1091 C C . ASP A 1 136 ? -12.016 -4.196 -4.019 1.00 96.44 136 ASP A C 1
ATOM 1093 O O . ASP A 1 136 ? -12.890 -3.340 -4.177 1.00 96.44 136 ASP A O 1
ATOM 1097 N N . MET A 1 137 ? -11.161 -4.143 -2.992 1.00 96.75 137 MET A N 1
ATOM 1098 C CA . MET A 1 137 ? -11.280 -3.140 -1.933 1.00 96.75 137 MET A CA 1
ATOM 1099 C C . MET A 1 137 ? -11.208 -1.704 -2.468 1.00 96.75 137 MET A C 1
ATOM 1101 O O . MET A 1 137 ? -11.996 -0.854 -2.059 1.00 96.75 137 MET A O 1
ATOM 1105 N N . ARG A 1 138 ? -10.300 -1.408 -3.410 1.00 97.38 138 ARG A N 1
ATOM 1106 C CA . ARG A 1 138 ? -10.237 -0.072 -4.027 1.00 97.38 138 ARG A CA 1
ATOM 1107 C C . ARG A 1 138 ? -11.519 0.254 -4.779 1.00 97.38 138 ARG A C 1
ATOM 1109 O O . ARG A 1 138 ? -11.973 1.388 -4.699 1.00 97.38 138 ARG A O 1
ATOM 1116 N N . ASN A 1 139 ? -12.061 -0.696 -5.543 1.00 97.00 139 ASN A N 1
ATOM 1117 C CA . ASN A 1 139 ? -13.286 -0.472 -6.311 1.00 97.00 139 ASN A CA 1
ATOM 1118 C C . ASN A 1 139 ? -14.442 -0.096 -5.383 1.00 97.00 139 ASN A C 1
ATOM 1120 O O . ASN A 1 139 ? -15.118 0.885 -5.663 1.00 97.00 139 ASN A O 1
ATOM 1124 N N . VAL A 1 140 ? -14.604 -0.814 -4.268 1.00 96.69 140 VAL A N 1
ATOM 1125 C CA . VAL A 1 140 ? -15.631 -0.508 -3.263 1.00 96.69 140 VAL A CA 1
ATOM 1126 C C . VAL A 1 140 ? -15.416 0.870 -2.640 1.00 96.69 140 VAL A C 1
ATOM 1128 O O . VAL A 1 140 ? -16.357 1.648 -2.566 1.00 96.69 140 VAL A O 1
ATOM 1131 N N . VAL A 1 141 ? -14.187 1.218 -2.240 1.00 96.75 141 VAL A N 1
ATOM 1132 C CA . VAL A 1 141 ? -13.899 2.545 -1.658 1.00 96.75 141 VAL A CA 1
ATOM 1133 C C . VAL A 1 141 ? -14.184 3.682 -2.648 1.00 96.75 141 VAL A C 1
ATOM 1135 O O . VAL A 1 141 ? -14.764 4.694 -2.272 1.00 96.75 141 VAL A O 1
ATOM 1138 N N . GLU A 1 142 ? -13.782 3.540 -3.914 1.00 96.75 142 GLU A N 1
ATOM 1139 C CA . GLU A 1 142 ? -13.934 4.598 -4.928 1.00 96.75 142 GLU A CA 1
ATOM 1140 C C . GLU A 1 142 ? -15.371 4.744 -5.443 1.00 96.75 142 GLU A C 1
ATOM 1142 O O . GLU A 1 142 ? -15.743 5.831 -5.877 1.00 96.75 142 GLU A O 1
ATOM 1147 N N . HIS A 1 143 ? -16.159 3.669 -5.397 1.00 96.56 143 HIS A N 1
ATOM 1148 C CA . HIS A 1 143 ? -17.517 3.603 -5.943 1.00 96.56 143 HIS A CA 1
ATOM 1149 C C . HIS A 1 143 ? -18.561 3.287 -4.861 1.00 96.56 143 HIS A C 1
ATOM 1151 O O . HIS A 1 143 ? -19.584 2.667 -5.136 1.00 96.56 143 HIS A O 1
ATOM 1157 N N . MET A 1 144 ? -18.304 3.688 -3.613 1.00 96.75 144 MET A N 1
ATOM 1158 C CA . MET A 1 144 ? -19.185 3.401 -2.475 1.00 96.75 144 MET A CA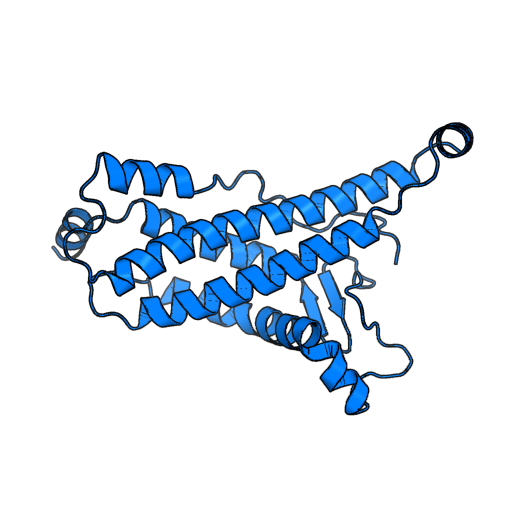 1
ATOM 1159 C C . MET A 1 144 ? -20.600 3.963 -2.674 1.00 96.75 144 MET A C 1
ATOM 1161 O O . MET A 1 144 ? -21.582 3.352 -2.266 1.00 96.75 144 MET A O 1
ATOM 1165 N N . ASP A 1 145 ? -20.722 5.121 -3.318 1.00 96.69 145 ASP A N 1
ATOM 1166 C CA . ASP A 1 145 ? -22.007 5.726 -3.661 1.00 96.69 145 ASP A CA 1
ATOM 1167 C C . ASP A 1 145 ? -22.813 4.865 -4.642 1.00 96.69 145 ASP A C 1
ATOM 1169 O O . ASP A 1 145 ? -24.015 4.675 -4.438 1.00 96.69 145 ASP A O 1
ATOM 1173 N N . ASP A 1 146 ? -22.153 4.300 -5.655 1.00 96.75 146 ASP A N 1
ATOM 1174 C CA . ASP A 1 146 ? -22.767 3.354 -6.589 1.00 96.75 146 ASP A CA 1
ATOM 1175 C C . ASP A 1 146 ? -23.200 2.060 -5.881 1.00 96.75 146 ASP A C 1
ATOM 1177 O O . ASP A 1 146 ? -24.259 1.516 -6.196 1.00 96.75 146 ASP A O 1
ATOM 1181 N N . GLU A 1 147 ? -22.401 1.554 -4.937 1.00 96.38 147 GLU A N 1
ATOM 1182 C CA . GLU A 1 147 ? -22.737 0.346 -4.169 1.00 96.38 147 GLU A CA 1
ATOM 1183 C C . GLU A 1 147 ? -23.937 0.574 -3.237 1.00 96.38 147 GLU A C 1
ATOM 1185 O O . GLU A 1 147 ? -24.824 -0.279 -3.156 1.00 96.38 147 GLU A O 1
ATOM 1190 N N . ILE A 1 148 ? -24.031 1.753 -2.611 1.00 94.94 148 ILE A N 1
ATOM 1191 C CA . ILE A 1 148 ? -25.195 2.153 -1.806 1.00 94.94 148 ILE A CA 1
ATOM 1192 C C . ILE A 1 148 ? -26.452 2.250 -2.678 1.00 94.94 148 ILE A C 1
ATOM 1194 O O . ILE A 1 148 ? -27.500 1.740 -2.299 1.00 94.94 148 ILE A O 1
ATOM 1198 N N . GLN A 1 149 ? -26.373 2.879 -3.855 1.00 96.38 149 GLN A N 1
ATOM 1199 C CA . GLN A 1 149 ? -27.536 3.043 -4.741 1.00 96.38 149 GLN A CA 1
ATOM 1200 C C . GLN A 1 149 ? -28.082 1.722 -5.296 1.00 96.38 149 GLN A C 1
ATOM 1202 O O . GLN A 1 149 ? -29.248 1.661 -5.685 1.00 96.38 149 GLN A O 1
ATOM 1207 N N . LYS A 1 150 ? -27.243 0.686 -5.373 1.00 96.00 150 LYS A N 1
ATOM 1208 C CA . LYS A 1 150 ? -27.620 -0.650 -5.853 1.00 96.00 150 LYS A CA 1
ATOM 1209 C C . LYS A 1 150 ? -28.123 -1.577 -4.743 1.00 96.00 150 LYS A C 1
ATOM 1211 O O . LYS A 1 150 ? -28.420 -2.726 -5.051 1.00 96.00 150 LYS A O 1
ATOM 1216 N N . ASP A 1 151 ? -28.202 -1.104 -3.496 1.00 94.19 151 ASP A N 1
ATOM 1217 C CA . ASP A 1 151 ? -28.492 -1.923 -2.311 1.00 94.19 151 ASP A CA 1
ATOM 1218 C C . ASP A 1 151 ? -27.516 -3.113 -2.155 1.00 94.19 151 ASP A C 1
ATOM 1220 O O . ASP A 1 151 ? -27.889 -4.189 -1.688 1.00 94.19 151 ASP A O 1
ATOM 1224 N N . ASN A 1 152 ? -26.248 -2.927 -2.551 1.00 93.94 152 ASN A N 1
ATOM 1225 C CA . ASN A 1 152 ? -25.204 -3.954 -2.427 1.00 93.94 152 ASN A CA 1
ATOM 1226 C C . ASN A 1 152 ? -24.540 -3.977 -1.039 1.00 93.94 152 ASN A C 1
ATOM 1228 O O . ASN A 1 152 ? -23.726 -4.859 -0.776 1.00 93.94 152 ASN A O 1
ATOM 1232 N N . ILE A 1 153 ? -24.856 -3.009 -0.172 1.00 94.00 153 ILE A N 1
ATOM 1233 C CA . ILE A 1 153 ? -24.314 -2.891 1.185 1.00 94.00 153 ILE A CA 1
ATOM 1234 C C . ILE A 1 153 ? -25.357 -3.402 2.178 1.00 94.00 153 ILE A C 1
ATOM 1236 O O . ILE A 1 153 ? -26.456 -2.848 2.263 1.00 94.00 153 ILE A O 1
ATOM 1240 N N . GLU A 1 154 ? -25.024 -4.439 2.945 1.00 91.69 154 GLU A N 1
ATOM 1241 C CA . GLU A 1 154 ? -25.935 -4.952 3.975 1.00 91.69 154 GLU A CA 1
ATOM 1242 C C . GLU A 1 154 ? -26.066 -3.968 5.156 1.00 91.69 154 GLU A C 1
ATOM 1244 O O . GLU A 1 154 ? -25.156 -3.199 5.456 1.00 91.69 154 GLU A O 1
ATOM 1249 N N . GLU A 1 155 ? -27.176 -4.021 5.903 1.00 88.19 155 GLU A N 1
ATOM 1250 C CA . GLU A 1 155 ? -27.484 -3.070 6.994 1.00 88.19 155 GLU A CA 1
ATOM 1251 C C . GLU A 1 155 ? -26.395 -2.988 8.088 1.00 88.19 155 GLU A C 1
ATOM 1253 O O . GLU A 1 155 ? -26.251 -1.968 8.760 1.00 88.19 155 GLU A O 1
ATOM 1258 N N . ASN A 1 156 ? -25.599 -4.049 8.257 1.00 88.56 156 ASN A N 1
ATOM 1259 C CA . ASN A 1 156 ? -24.525 -4.123 9.253 1.00 88.56 156 ASN A CA 1
ATOM 1260 C C . ASN A 1 156 ? -23.117 -3.911 8.670 1.00 88.56 156 ASN A C 1
ATOM 1262 O O . ASN A 1 156 ? -22.124 -4.013 9.400 1.00 88.56 156 ASN A O 1
ATOM 1266 N N . GLU A 1 157 ? -23.008 -3.644 7.372 1.00 92.56 157 GLU A N 1
ATOM 1267 C CA . GLU A 1 157 ? -21.736 -3.402 6.710 1.00 92.56 157 GLU A CA 1
ATOM 1268 C C . GLU A 1 157 ? -21.289 -1.943 6.833 1.00 92.56 157 GLU A C 1
ATOM 1270 O O . GLU A 1 157 ? -22.074 -1.002 6.938 1.00 92.56 157 GLU A O 1
ATOM 1275 N N . SER A 1 158 ? -19.971 -1.743 6.856 1.00 92.88 158 SER A N 1
ATOM 1276 C CA . SER A 1 158 ? -19.389 -0.412 7.012 1.00 92.88 158 SER A CA 1
ATOM 1277 C C . SER A 1 158 ? -19.107 0.224 5.659 1.00 92.88 158 SER A C 1
ATOM 1279 O O . SER A 1 158 ? -18.382 -0.350 4.851 1.00 92.88 158 SER A O 1
ATOM 1281 N N . VAL A 1 159 ? -19.573 1.460 5.473 1.00 95.56 159 VAL A N 1
ATOM 1282 C CA . VAL A 1 159 ? -19.245 2.311 4.311 1.00 95.56 159 VAL A CA 1
ATOM 1283 C C . VAL A 1 159 ? -17.864 2.970 4.408 1.00 95.56 159 VAL A C 1
ATOM 1285 O O . VAL A 1 159 ? -17.398 3.599 3.466 1.00 95.56 159 VAL A O 1
ATOM 1288 N N . MET A 1 160 ? -17.202 2.842 5.558 1.00 95.81 160 MET A N 1
ATOM 1289 C CA . MET A 1 160 ? -15.830 3.300 5.786 1.00 95.81 160 MET A CA 1
ATOM 1290 C C . MET A 1 160 ? -14.924 2.112 6.079 1.00 95.81 160 MET A C 1
ATOM 1292 O O . MET A 1 160 ? -15.381 1.106 6.635 1.00 95.81 160 MET A O 1
ATOM 1296 N N . ILE A 1 161 ? -13.626 2.253 5.804 1.00 97.25 161 ILE A N 1
ATOM 1297 C CA . ILE A 1 161 ? -12.644 1.256 6.231 1.00 97.25 161 ILE A CA 1
ATOM 1298 C C . ILE A 1 161 ? -12.711 1.052 7.753 1.00 97.25 161 ILE A C 1
ATOM 1300 O O . ILE A 1 161 ? -12.664 1.990 8.549 1.00 97.25 161 ILE A O 1
ATOM 1304 N N . GLN A 1 162 ? -12.774 -0.208 8.171 1.00 97.00 162 GLN A N 1
ATOM 1305 C CA . GLN A 1 162 ? -12.662 -0.624 9.565 1.00 97.00 162 GLN A CA 1
ATOM 1306 C C . GLN A 1 162 ? -11.606 -1.710 9.713 1.00 97.00 162 GLN A C 1
ATOM 1308 O O . GLN A 1 162 ? -11.324 -2.454 8.780 1.00 97.00 162 GLN A O 1
ATOM 1313 N N . LEU A 1 163 ? -11.044 -1.840 10.914 1.00 97.94 163 LEU A N 1
ATOM 1314 C CA . LEU A 1 163 ? -10.247 -3.015 11.252 1.00 97.94 163 LEU A CA 1
ATOM 1315 C C . LEU A 1 163 ? -11.133 -4.267 11.244 1.00 97.94 163 LEU A C 1
ATOM 1317 O O . LEU A 1 163 ? -12.278 -4.226 11.701 1.00 97.94 163 LEU A O 1
ATOM 1321 N N . LEU A 1 164 ? -10.578 -5.381 10.767 1.00 97.44 164 LEU A N 1
ATOM 1322 C CA . LEU A 1 164 ? -11.147 -6.706 11.007 1.00 97.44 164 LEU A CA 1
ATOM 1323 C C . LEU A 1 164 ? -11.199 -6.993 12.512 1.00 97.44 164 LEU A C 1
ATOM 1325 O O . LEU A 1 164 ? -10.377 -6.477 13.270 1.00 97.44 164 LEU A O 1
ATOM 1329 N N . ASP A 1 165 ? -12.087 -7.891 12.938 1.00 96.12 165 ASP A N 1
ATOM 1330 C CA . ASP A 1 165 ? -12.191 -8.279 14.353 1.00 96.12 165 ASP A CA 1
ATOM 1331 C C . ASP A 1 165 ? -10.895 -8.927 14.865 1.00 96.12 165 ASP A C 1
ATOM 1333 O O . ASP A 1 165 ? -10.484 -8.740 16.010 1.00 96.12 165 ASP A O 1
ATOM 1337 N N . SER A 1 166 ? -10.186 -9.623 13.974 1.00 97.44 166 SER A N 1
ATOM 1338 C CA . SER A 1 166 ? -8.848 -10.173 14.202 1.00 97.44 166 SER A CA 1
ATOM 1339 C C . SER A 1 166 ? -7.730 -9.121 14.225 1.00 97.44 166 SER A C 1
ATOM 1341 O O . SER A 1 166 ? -6.594 -9.468 14.556 1.00 97.44 166 SER A O 1
ATOM 1343 N N . GLN A 1 167 ? -8.015 -7.865 13.864 1.00 97.38 167 GLN A N 1
ATOM 1344 C CA . GLN A 1 167 ? -7.091 -6.721 13.780 1.00 97.38 167 GLN A CA 1
ATOM 1345 C C . GLN A 1 167 ? -5.855 -6.930 12.885 1.00 97.38 167 GLN A C 1
ATOM 1347 O O . GLN A 1 167 ? -4.893 -6.173 12.959 1.00 97.38 167 GLN A O 1
ATOM 1352 N N . ASP A 1 168 ? -5.859 -7.955 12.034 1.00 98.25 168 ASP A N 1
ATOM 1353 C CA . ASP A 1 168 ? -4.780 -8.321 11.102 1.00 98.25 168 ASP A CA 1
ATOM 1354 C C . ASP A 1 168 ? -5.047 -7.842 9.664 1.00 98.25 168 ASP A C 1
ATOM 1356 O O . ASP A 1 168 ? -4.387 -8.267 8.712 1.00 98.25 168 ASP A O 1
ATOM 1360 N N . GLY A 1 169 ? -6.031 -6.964 9.498 1.00 98.31 169 GLY A N 1
ATOM 1361 C CA . GLY A 1 169 ? -6.421 -6.393 8.225 1.00 98.31 169 GLY A CA 1
ATOM 1362 C C . GLY A 1 169 ? -7.543 -5.382 8.377 1.00 98.31 169 GLY A C 1
ATOM 1363 O O . GLY A 1 169 ? -7.951 -5.030 9.489 1.00 98.31 169 GLY A O 1
ATOM 1364 N N . VAL A 1 170 ? -8.055 -4.959 7.233 1.00 98.31 170 VAL A N 1
ATOM 1365 C CA . VAL A 1 170 ? -9.175 -4.035 7.105 1.00 98.31 170 VAL A CA 1
ATOM 1366 C C . VAL A 1 170 ? -10.330 -4.657 6.333 1.00 98.31 170 VAL A C 1
ATOM 1368 O O . VAL A 1 170 ? -10.133 -5.620 5.591 1.00 98.31 170 VAL A O 1
ATOM 1371 N N . LYS A 1 171 ? -11.525 -4.101 6.519 1.00 97.69 171 LYS A N 1
ATOM 1372 C CA . LYS A 1 171 ? -12.729 -4.390 5.741 1.00 97.69 171 LYS A CA 1
ATOM 1373 C C . LYS A 1 171 ? -13.509 -3.120 5.429 1.00 97.69 171 LYS A C 1
ATOM 1375 O O . LYS A 1 171 ? -13.438 -2.153 6.190 1.00 97.69 171 LYS A O 1
ATOM 1380 N N . VAL A 1 172 ? -14.258 -3.158 4.340 1.00 97.12 172 VAL A N 1
ATOM 1381 C CA . VAL A 1 172 ? -15.244 -2.152 3.930 1.00 97.12 172 VAL A CA 1
ATOM 1382 C C . VAL A 1 172 ? -16.272 -2.867 3.058 1.00 97.12 172 VAL A C 1
ATOM 1384 O O . VAL A 1 172 ? -15.879 -3.662 2.206 1.00 97.12 172 VAL A O 1
ATOM 1387 N N . ALA A 1 173 ? -17.563 -2.637 3.300 1.00 94.81 173 ALA A N 1
ATOM 1388 C CA . ALA A 1 173 ? -18.622 -3.501 2.772 1.00 94.81 173 ALA A CA 1
ATOM 1389 C C . ALA A 1 173 ? -18.317 -4.994 3.056 1.00 94.81 173 ALA A C 1
ATOM 1391 O O . ALA A 1 173 ? -17.813 -5.326 4.139 1.00 94.81 173 ALA A O 1
ATOM 1392 N N . GLY A 1 174 ? -18.540 -5.860 2.066 1.00 93.31 174 GLY A N 1
ATOM 1393 C CA . GLY A 1 174 ? -18.166 -7.276 2.082 1.00 93.31 174 GLY A CA 1
ATOM 1394 C C . GLY A 1 174 ? -16.693 -7.568 1.760 1.00 93.31 174 GLY A C 1
ATOM 1395 O O . GLY A 1 174 ? -16.271 -8.723 1.830 1.00 93.31 174 GLY A O 1
ATOM 1396 N N . GLU A 1 175 ? -15.885 -6.554 1.437 1.00 96.81 175 GLU A N 1
ATOM 1397 C CA . GLU A 1 175 ? -14.490 -6.741 1.028 1.00 96.81 175 GLU A CA 1
ATOM 1398 C C . GLU A 1 175 ? -13.519 -6.680 2.206 1.00 96.81 175 GLU A C 1
ATOM 1400 O O . GLU A 1 175 ? -13.681 -5.901 3.152 1.00 96.81 175 GLU A O 1
ATOM 1405 N N . SER A 1 176 ? -12.447 -7.477 2.141 1.00 97.38 176 SER A N 1
ATOM 1406 C CA . SER A 1 176 ? -11.418 -7.513 3.186 1.00 97.38 176 SER A CA 1
ATOM 1407 C C . SER A 1 176 ? -9.999 -7.619 2.635 1.00 97.38 176 SER A C 1
ATOM 1409 O O . SER A 1 176 ? -9.747 -8.248 1.614 1.00 97.38 176 SER A O 1
ATOM 1411 N N . LEU A 1 177 ? -9.043 -7.015 3.344 1.00 98.19 177 LEU A N 1
ATOM 1412 C CA . LEU A 1 177 ? -7.635 -6.992 2.960 1.00 98.19 177 LEU A CA 1
ATOM 1413 C C . LEU A 1 177 ? -6.746 -7.175 4.190 1.00 98.19 177 LEU A C 1
ATOM 1415 O O . LEU A 1 177 ? -6.743 -6.362 5.115 1.00 98.19 177 LEU A O 1
ATOM 1419 N N . LYS A 1 178 ? -5.948 -8.244 4.194 1.00 98.44 178 LYS A N 1
ATOM 1420 C CA . LYS A 1 178 ? -4.991 -8.536 5.272 1.00 98.44 178 LYS A CA 1
ATOM 1421 C C . LYS A 1 178 ? -3.748 -7.653 5.169 1.00 98.44 178 LYS A C 1
ATOM 1423 O O . LYS A 1 178 ? -3.167 -7.513 4.091 1.00 98.44 178 LYS A O 1
ATOM 1428 N N . PHE A 1 179 ? -3.266 -7.153 6.308 1.00 98.56 179 PHE A N 1
ATOM 1429 C CA . PHE A 1 179 ? -2.053 -6.329 6.369 1.00 98.56 179 PHE A CA 1
ATOM 1430 C C . PHE A 1 179 ? -0.813 -7.082 5.893 1.00 98.56 179 PHE A C 1
ATOM 1432 O O . PHE A 1 179 ? 0.019 -6.509 5.199 1.00 98.56 179 PHE A O 1
ATOM 1439 N N . SER A 1 180 ? -0.710 -8.379 6.194 1.00 98.06 180 SER A N 1
ATOM 1440 C CA . SER A 1 180 ? 0.403 -9.218 5.735 1.00 98.06 180 SER A CA 1
ATOM 1441 C C . SER A 1 1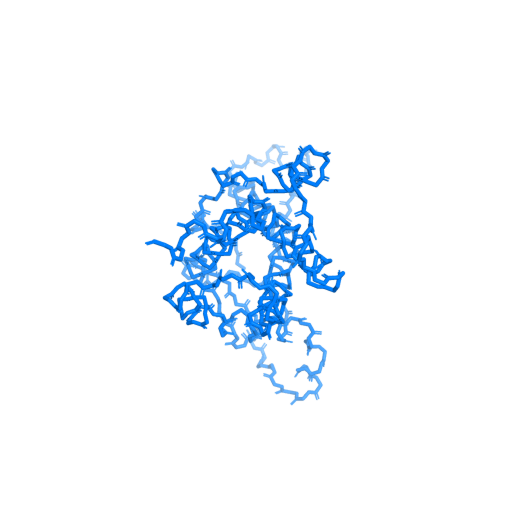80 ? 0.472 -9.319 4.208 1.00 98.06 180 SER A C 1
ATOM 1443 O O . SER A 1 180 ? 1.560 -9.262 3.629 1.00 98.06 180 SER A O 1
ATOM 1445 N N . ARG A 1 181 ? -0.683 -9.419 3.536 1.00 97.62 181 ARG A N 1
ATOM 1446 C CA . ARG A 1 181 ? -0.771 -9.462 2.068 1.00 97.62 181 ARG A CA 1
ATOM 1447 C C . ARG A 1 181 ? -0.395 -8.115 1.461 1.00 97.62 181 ARG A C 1
ATOM 1449 O O . ARG A 1 181 ? 0.459 -8.079 0.577 1.00 97.62 181 ARG A O 1
ATOM 1456 N N . LEU A 1 182 ? -0.943 -7.020 1.993 1.00 98.44 182 LEU A N 1
ATOM 1457 C CA . LEU A 1 182 ? -0.613 -5.663 1.548 1.00 98.44 182 LEU A CA 1
ATOM 1458 C C . LEU A 1 182 ? 0.875 -5.329 1.756 1.00 98.44 182 LEU A C 1
ATOM 1460 O O . LEU A 1 182 ? 1.533 -4.859 0.831 1.00 98.44 182 LEU A O 1
ATOM 1464 N N . GLY A 1 183 ? 1.433 -5.633 2.930 1.00 98.31 183 GLY A N 1
ATOM 1465 C CA . GLY A 1 183 ? 2.851 -5.421 3.233 1.00 98.31 183 GLY A CA 1
ATOM 1466 C C . GLY A 1 183 ? 3.777 -6.254 2.343 1.00 98.31 183 GLY A C 1
ATOM 1467 O O . GLY A 1 183 ? 4.773 -5.746 1.825 1.00 98.31 183 GLY A O 1
ATOM 1468 N N . THR A 1 184 ? 3.418 -7.516 2.074 1.00 97.94 184 THR A N 1
ATOM 1469 C CA . THR A 1 184 ? 4.152 -8.363 1.116 1.00 97.94 184 THR A CA 1
ATOM 1470 C C . THR A 1 184 ? 4.116 -7.765 -0.288 1.00 97.94 184 THR A C 1
ATOM 1472 O O . THR A 1 184 ? 5.151 -7.699 -0.954 1.00 97.94 184 THR A O 1
ATOM 1475 N N . LEU A 1 185 ? 2.951 -7.296 -0.740 1.00 98.00 185 LEU A N 1
ATOM 1476 C CA . LEU A 1 185 ? 2.804 -6.662 -2.046 1.00 98.00 185 LEU A CA 1
ATOM 1477 C C . LEU A 1 185 ? 3.658 -5.391 -2.156 1.00 98.00 185 LEU A C 1
ATOM 1479 O O . LEU A 1 185 ? 4.398 -5.244 -3.128 1.00 98.00 185 LEU A O 1
ATOM 1483 N N . LEU A 1 186 ? 3.615 -4.509 -1.155 1.00 98.38 186 LEU A N 1
ATOM 1484 C CA . LEU A 1 186 ? 4.419 -3.284 -1.115 1.00 98.38 186 LEU A CA 1
ATOM 1485 C C . LEU A 1 186 ? 5.922 -3.575 -1.176 1.00 98.38 186 LEU A C 1
ATOM 1487 O O . LEU A 1 186 ? 6.625 -2.930 -1.951 1.00 98.38 186 LEU A O 1
ATOM 1491 N N . ARG A 1 187 ? 6.407 -4.597 -0.461 1.00 97.88 187 ARG A N 1
ATOM 1492 C CA . ARG A 1 187 ? 7.801 -5.066 -0.572 1.00 97.88 187 ARG A CA 1
ATOM 1493 C C . ARG A 1 187 ? 8.173 -5.482 -1.989 1.00 97.88 187 ARG A C 1
ATOM 1495 O O . ARG A 1 187 ? 9.205 -5.065 -2.500 1.00 97.88 187 ARG A O 1
ATOM 1502 N N . ARG A 1 188 ? 7.328 -6.273 -2.655 1.00 96.31 188 ARG A N 1
ATOM 1503 C CA . ARG A 1 188 ? 7.590 -6.705 -4.040 1.00 96.31 188 ARG A CA 1
ATOM 1504 C C . ARG A 1 188 ? 7.581 -5.537 -5.020 1.00 96.31 188 ARG A C 1
ATOM 1506 O O . ARG A 1 188 ? 8.386 -5.497 -5.947 1.00 96.31 188 ARG A O 1
ATOM 1513 N N . LEU A 1 189 ? 6.679 -4.580 -4.820 1.00 96.88 189 LEU A N 1
ATOM 1514 C CA . LEU A 1 189 ? 6.628 -3.360 -5.621 1.00 96.88 189 LEU A CA 1
ATOM 1515 C C . LEU A 1 189 ? 7.854 -2.470 -5.380 1.00 96.88 189 LEU A C 1
ATOM 1517 O O . LEU A 1 189 ? 8.361 -1.885 -6.335 1.00 96.88 189 LEU A O 1
ATOM 1521 N N . HIS A 1 190 ? 8.356 -2.415 -4.146 1.00 96.94 190 HIS A N 1
ATOM 1522 C CA . HIS A 1 190 ? 9.597 -1.731 -3.774 1.00 96.94 190 HIS A CA 1
ATOM 1523 C C . HIS A 1 190 ? 10.840 -2.375 -4.392 1.00 96.94 190 HIS A C 1
ATOM 1525 O O . HIS A 1 190 ? 11.641 -1.682 -5.011 1.00 96.94 190 HIS A O 1
ATOM 1531 N N . GLU A 1 191 ? 10.963 -3.702 -4.343 1.00 94.88 191 GLU A N 1
ATOM 1532 C CA . GLU A 1 191 ? 12.046 -4.423 -5.029 1.00 94.88 191 GLU A CA 1
ATOM 1533 C C . GLU A 1 191 ? 12.073 -4.085 -6.531 1.00 94.88 191 GLU A C 1
ATOM 1535 O O . GLU A 1 191 ? 13.130 -3.820 -7.109 1.00 94.88 191 GLU A O 1
ATOM 1540 N N . LEU A 1 192 ? 10.898 -4.029 -7.170 1.00 94.12 192 LEU A N 1
ATOM 1541 C CA . LEU A 1 192 ? 10.789 -3.594 -8.562 1.00 94.12 192 LEU A CA 1
ATOM 1542 C C . LEU A 1 192 ? 11.124 -2.113 -8.754 1.00 94.12 192 LEU A C 1
ATOM 1544 O O . LEU A 1 192 ? 11.769 -1.775 -9.746 1.00 94.12 192 LEU A O 1
ATOM 1548 N N . SER A 1 193 ? 10.687 -1.224 -7.858 1.00 95.19 193 SER A N 1
ATOM 1549 C CA . SER A 1 193 ? 10.961 0.211 -7.989 1.00 95.19 193 SER A CA 1
ATOM 1550 C C . SER A 1 193 ? 12.443 0.517 -7.831 1.00 95.19 193 SER A C 1
ATOM 1552 O O . SER A 1 193 ? 12.941 1.374 -8.556 1.00 95.19 193 SER A O 1
ATOM 1554 N N . LYS A 1 194 ? 13.155 -0.222 -6.977 1.00 94.12 194 LYS A N 1
ATOM 1555 C CA . LYS A 1 194 ? 14.611 -0.147 -6.850 1.00 94.12 194 LYS A CA 1
ATOM 1556 C C . LYS A 1 194 ? 15.295 -0.500 -8.166 1.00 94.12 194 LYS A C 1
ATOM 1558 O O . LYS A 1 194 ? 16.024 0.323 -8.714 1.00 94.12 194 LYS A O 1
ATOM 1563 N N . ASN A 1 195 ? 14.958 -1.657 -8.742 1.00 91.44 195 ASN A N 1
ATOM 1564 C CA . ASN A 1 195 ? 15.484 -2.065 -10.049 1.00 91.44 195 ASN A CA 1
ATOM 1565 C C . ASN A 1 195 ? 15.173 -1.022 -11.131 1.00 91.44 195 ASN A C 1
ATOM 1567 O O . ASN A 1 195 ? 16.023 -0.703 -11.958 1.00 91.44 195 ASN A O 1
ATOM 1571 N N . MET A 1 196 ? 13.968 -0.445 -11.115 1.00 91.19 196 MET A N 1
ATOM 1572 C CA . MET A 1 196 ? 13.612 0.630 -12.037 1.00 91.19 196 MET A CA 1
ATOM 1573 C C . MET A 1 196 ? 14.399 1.909 -11.786 1.00 91.19 196 MET A C 1
ATOM 1575 O O . MET A 1 196 ? 14.777 2.557 -12.752 1.00 91.19 196 MET A O 1
ATOM 1579 N N . ALA A 1 197 ? 14.623 2.323 -10.545 1.00 92.62 197 ALA A N 1
ATOM 1580 C CA . ALA A 1 197 ? 15.358 3.543 -10.226 1.00 92.62 197 ALA A CA 1
ATOM 1581 C C . ALA A 1 197 ? 16.834 3.429 -10.636 1.00 92.62 197 ALA A C 1
ATOM 1583 O O . ALA A 1 197 ? 17.400 4.378 -11.177 1.00 92.62 197 ALA A O 1
ATOM 1584 N N . GLU A 1 198 ? 17.415 2.244 -10.462 1.00 90.38 198 GLU A N 1
ATOM 1585 C CA . GLU A 1 198 ? 18.804 1.927 -10.806 1.00 90.38 198 GLU A CA 1
ATOM 1586 C C . GLU A 1 198 ? 19.002 1.594 -12.296 1.00 90.38 198 GLU A C 1
ATOM 1588 O O . GLU A 1 198 ? 20.128 1.667 -12.790 1.00 90.38 198 GLU A O 1
ATOM 1593 N N . TRP A 1 199 ? 17.926 1.277 -13.029 1.00 87.94 199 TRP A N 1
ATOM 1594 C CA . TRP A 1 199 ? 17.996 0.840 -14.425 1.00 87.94 199 TRP A CA 1
ATOM 1595 C C . TRP A 1 199 ? 18.814 1.785 -15.317 1.00 87.94 199 TRP A C 1
ATOM 1597 O O . TRP A 1 199 ? 18.678 3.014 -15.268 1.00 87.94 199 TRP A O 1
ATOM 1607 N N . SER A 1 200 ? 19.621 1.173 -16.184 1.00 78.38 200 SER A N 1
ATOM 1608 C CA . SER A 1 200 ? 20.317 1.816 -17.297 1.00 78.38 200 SER A CA 1
ATOM 1609 C C . SER A 1 200 ? 20.357 0.901 -18.523 1.00 78.38 200 SER A C 1
ATOM 1611 O O . SER A 1 200 ? 20.436 -0.322 -18.390 1.00 78.38 200 SER A O 1
ATOM 1613 N N . ALA A 1 201 ? 20.378 1.475 -19.728 1.00 68.50 201 ALA A N 1
ATOM 1614 C CA . ALA A 1 201 ? 20.484 0.688 -20.960 1.00 68.50 201 ALA A CA 1
ATOM 1615 C C . ALA A 1 201 ? 21.748 -0.201 -20.988 1.00 68.50 201 ALA A C 1
ATOM 1617 O O . ALA A 1 201 ? 21.677 -1.371 -21.352 1.00 68.50 201 ALA A O 1
ATOM 1618 N N . GLU A 1 202 ? 22.876 0.309 -20.486 1.00 64.81 202 GLU A N 1
ATOM 1619 C CA . GLU A 1 202 ? 24.153 -0.420 -20.401 1.00 64.81 202 GLU A CA 1
ATOM 1620 C C . GLU A 1 202 ? 24.106 -1.620 -19.435 1.00 64.81 202 GLU A C 1
ATO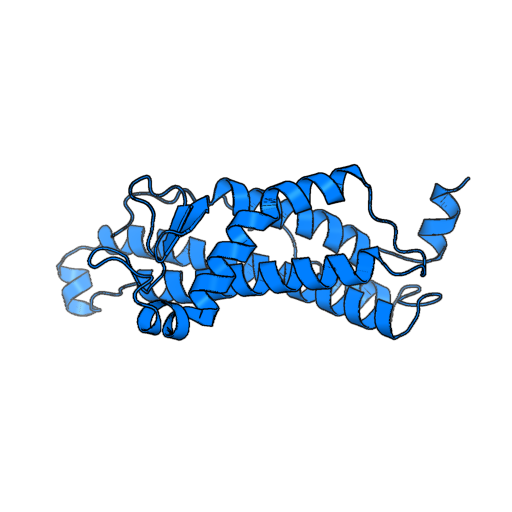M 1622 O O . GLU A 1 202 ? 24.830 -2.600 -19.615 1.00 64.81 202 GLU A O 1
ATOM 1627 N N . SER A 1 203 ? 23.242 -1.579 -18.411 1.00 61.84 203 SER A N 1
ATOM 1628 C CA . SER A 1 203 ? 23.048 -2.707 -17.484 1.00 61.84 203 SER A CA 1
ATOM 1629 C C . SER A 1 203 ? 22.246 -3.864 -18.092 1.00 61.84 203 SER A C 1
ATOM 1631 O O . SER A 1 203 ? 22.385 -5.000 -17.642 1.00 61.84 203 SER A O 1
ATOM 1633 N N . SER A 1 204 ? 21.462 -3.599 -19.144 1.00 58.25 204 SER A N 1
ATOM 1634 C CA . SER A 1 204 ? 20.616 -4.609 -19.799 1.00 58.25 204 SER A CA 1
ATOM 1635 C C . SER A 1 204 ? 21.406 -5.460 -20.807 1.00 58.25 204 SER A C 1
ATOM 1637 O O . SER A 1 204 ? 21.181 -6.664 -20.913 1.00 58.25 204 SER A O 1
ATOM 1639 N N . GLU A 1 205 ? 22.407 -4.878 -21.480 1.00 56.16 205 GLU A N 1
ATOM 1640 C CA . GLU A 1 205 ? 23.270 -5.594 -22.438 1.00 56.16 205 GLU A CA 1
ATOM 1641 C C . GLU A 1 205 ? 24.181 -6.636 -21.763 1.00 56.16 205 GLU A C 1
ATOM 1643 O O . GLU A 1 205 ? 24.466 -7.679 -22.346 1.00 56.16 205 GLU A O 1
ATOM 1648 N N . LYS A 1 206 ? 24.591 -6.408 -20.506 1.00 54.66 206 LYS A N 1
ATOM 1649 C CA . LYS A 1 206 ? 25.476 -7.323 -19.759 1.00 54.66 206 LYS A CA 1
ATOM 1650 C C . LYS A 1 206 ? 24.780 -8.554 -19.168 1.00 54.66 206 LYS A C 1
ATOM 1652 O O . LYS A 1 206 ? 25.473 -9.507 -18.847 1.00 54.66 206 LYS A O 1
ATOM 1657 N N . SER A 1 207 ? 23.453 -8.549 -19.001 1.00 54.28 207 SER A N 1
ATOM 1658 C CA . SER A 1 207 ? 22.700 -9.732 -18.524 1.00 54.28 207 SER A CA 1
ATOM 1659 C C . SER A 1 207 ? 22.337 -10.719 -19.640 1.00 54.28 207 SER A C 1
ATOM 1661 O O . SER A 1 207 ? 21.843 -11.805 -19.351 1.00 54.28 207 SER A O 1
ATOM 1663 N N . SER A 1 208 ? 22.563 -10.345 -20.902 1.00 49.75 208 SER A N 1
ATOM 1664 C CA . SER A 1 208 ? 22.228 -11.160 -22.080 1.00 49.75 208 SER A CA 1
ATOM 1665 C C . SER A 1 208 ? 23.436 -11.892 -22.686 1.00 49.75 208 SER A C 1
ATOM 1667 O O . SER A 1 208 ? 23.282 -12.560 -23.710 1.00 49.75 208 SER A O 1
ATOM 1669 N N . ALA A 1 209 ? 24.621 -11.749 -22.082 1.00 44.38 209 ALA A N 1
ATOM 1670 C CA . ALA A 1 209 ? 25.873 -12.409 -22.461 1.00 44.38 209 ALA A CA 1
ATOM 1671 C C . ALA A 1 209 ? 26.279 -13.427 -21.390 1.00 44.38 209 ALA A C 1
ATOM 1673 O O . ALA A 1 209 ? 26.767 -14.512 -21.778 1.00 44.38 209 ALA A O 1
#

pLDDT: mean 92.55, std 9.31, range [44.38, 98.81]

Foldseek 3Di:
DQDPDQLQDDPVPQDQLLVLLVCCCPPNLRCPQFDPVLSVLLNLLSVLLSLLNVLSVQLSVLSVVSNVLVVDDPVVCVVPNRDNSVVVSQVSVLSNLLSLLVSVVSVVVNPPDPRLLDDPPVLVVLLVVLCPLSVVQNCCLVCVVVCVVVVVADPPFASTWDADPVNQWIDGGPGIDGSVSSVVNSVSSSVSSNCSSNDDPVVSVVVVD

Sequence (209 aa):
MIPTECKMEDLSALEGQVMTLTANLVFGPGDKNISRRTALNRRLFVRLVDKGLDEYETARRHILAQLAEKQRTPDEMAEQGRVIYMLKFVDHMENCICTVRRILRLLNHLKGNQDGLEFPRIVRRQIDSLADDVVDMRNVVEHMDDEIQKDNIEENESVMIQLLDSQDGVKVAGESLKFSRLGTLLRRLHELSKNMAEWSAESSEKSSA

Organism: Nitrosococcus halophilus (strain Nc4) (NCBI:txid472759)